Protein AF-A0A843UIE4-F1 (afdb_monomer_lite)

Radius of gyration: 28.61 Å; chains: 1; bounding box: 74×49×82 Å

Sequence (364 aa):
MCILIFNKLNAFTLCKMVIMNLRKMEILNLYSSLTLSLLFNYLDRLYERGLASVGKDYNCNILWDKCIAFEHSHKQLHHLVYIYIRSLRFPSKKLHSYYQSFRELVAIWQEEMKCQNIAMEPLEAAVTCELVEMSMGNDFEFRNLICDLLDQAVGLLRPETFMKILTIGEYFYQKSTNIDDKIHYFEAQIWRPYFHMKPLDEYQLQIWHQYLDFVDMQGDLDWTVKLYERCLIPCASYPEFWVRYIETMETRGGREIANLALARASKTFLKRIPLFHLYCSKVKEQVGDVHGARASLLECDIHLSSNLINHVNQQANMEKRLGNIGAAYLIYEKATEMVKEQDIQAFSVLYKHFARFTYVVEYY

Foldseek 3Di:
DPPPVPPLVCLVVLVVVLVVVVVVCVVVPDDDPVVVVVVVVVNVVSLVVNCLQCVQPQACVVSLVVVLVVCVVVPPLLVNLLSLLSSLQAHHPCNVVSLVVSVVSLVVVLVVLVVVDDDDDDDDDDPDCVVVVVQVPDSVSSSVVSVVLVCCCVVVVDVVSSVVSNVSSVVSNVVNVVCRVVVVVLVVQQPDQAADPDADDPSNVVSLVVVLVVCLPPNDPSSNLSSLSSSCRHCVQPLVSLVVSLVSCVVNVNNVSSVSSLCCSCVPRCLAPLVSLLVQLVVCVVVVNNVRSVVSLVSYDCPDLVSVLSSLLSVLVSCVVVVNNVVSLVSLVVSLVVPVPPPPVSNVSSVVSNVVSVVVVVPD

InterPro domains:
  IPR003107 HAT (Half-A-TPR) repeat [SM00386] (38-73)
  IPR003107 HAT (Half-A-TPR) repeat [SM00386] (219-251)
  IPR003107 HAT (Half-A-TPR) repeat [SM00386] (323-360)
  IPR011990 Tetratricopeptide-like helical domain superfamily [G3DSA:1.25.40.10] (7-118)
  IPR011990 Tetratricopeptide-like helical domain superfamily [G3DSA:1.25.40.10] (198-362)
  IPR011990 Tetratricopeptide-like helical domain superfamily [SSF48452] (173-342)
  IPR059164 PRP39, C-terminal HAT repeat [PF23241] (182-321)

Structure (mmCIF, N/CA/C/O backbone):
data_AF-A0A843UIE4-F1
#
_entry.id   AF-A0A843UIE4-F1
#
loop_
_atom_site.group_PDB
_atom_site.id
_atom_site.type_symbol
_atom_site.label_atom_id
_atom_site.label_alt_id
_atom_site.label_comp_id
_atom_site.label_asym_id
_atom_site.label_entity_id
_atom_site.label_seq_id
_atom_site.pdbx_PDB_ins_code
_atom_site.Cartn_x
_atom_site.Cartn_y
_atom_site.Cartn_z
_atom_site.occupancy
_atom_site.B_iso_or_equiv
_atom_site.auth_seq_id
_atom_site.auth_comp_id
_atom_site.auth_asym_id
_atom_site.auth_atom_id
_atom_site.pdbx_PDB_model_num
ATOM 1 N N . MET A 1 1 ? 5.340 25.495 -8.565 1.00 27.02 1 MET A N 1
ATOM 2 C CA . MET A 1 1 ? 4.844 24.178 -9.032 1.00 27.02 1 MET A CA 1
ATOM 3 C C . MET A 1 1 ? 5.262 23.073 -8.046 1.00 27.02 1 MET A C 1
ATOM 5 O O . MET A 1 1 ? 5.862 22.083 -8.432 1.00 27.02 1 MET A O 1
ATOM 9 N N . CYS A 1 2 ? 4.940 23.256 -6.755 1.00 25.58 2 CYS A N 1
ATOM 10 C CA . CYS A 1 2 ? 5.290 22.357 -5.636 1.00 25.58 2 CYS A CA 1
ATOM 11 C C . CYS A 1 2 ? 4.038 21.727 -4.989 1.00 25.58 2 CYS A C 1
ATOM 13 O O . CYS A 1 2 ? 4.043 21.386 -3.813 1.00 25.58 2 CYS A O 1
ATOM 15 N N . ILE A 1 3 ? 2.943 21.605 -5.749 1.00 26.45 3 ILE A N 1
ATOM 16 C CA . ILE A 1 3 ? 1.610 21.254 -5.225 1.00 26.45 3 ILE A CA 1
ATOM 17 C C . ILE A 1 3 ? 1.348 19.733 -5.193 1.00 26.45 3 ILE A C 1
ATOM 19 O O . ILE A 1 3 ? 0.414 19.286 -4.543 1.00 26.45 3 ILE A O 1
ATOM 23 N N . LEU A 1 4 ? 2.202 18.893 -5.786 1.00 29.45 4 LEU A N 1
ATOM 24 C CA . LEU A 1 4 ? 1.937 17.443 -5.870 1.00 29.45 4 LEU A CA 1
ATOM 25 C C . LEU A 1 4 ? 2.732 16.569 -4.886 1.00 29.45 4 LEU A C 1
ATOM 27 O O . LEU A 1 4 ? 2.459 15.378 -4.782 1.00 29.45 4 LEU A O 1
ATOM 31 N N . ILE A 1 5 ? 3.634 17.157 -4.092 1.00 32.88 5 ILE A N 1
ATOM 32 C CA . ILE A 1 5 ? 4.311 16.454 -2.982 1.00 32.88 5 ILE A CA 1
ATOM 33 C C . ILE A 1 5 ? 3.407 16.379 -1.733 1.00 32.88 5 ILE A C 1
ATOM 35 O O . ILE A 1 5 ? 3.624 15.557 -0.849 1.00 32.88 5 ILE A O 1
ATOM 39 N N . PHE A 1 6 ? 2.325 17.160 -1.670 1.00 31.56 6 PHE A N 1
ATOM 40 C CA . PHE A 1 6 ? 1.571 17.348 -0.428 1.00 31.56 6 PHE A CA 1
ATOM 41 C C . PHE A 1 6 ? 0.296 16.510 -0.258 1.00 31.56 6 PHE A C 1
ATOM 43 O O . PHE A 1 6 ? -0.224 16.451 0.850 1.00 31.56 6 PHE A O 1
ATOM 50 N N . ASN A 1 7 ? -0.196 15.796 -1.278 1.00 34.09 7 ASN A N 1
ATOM 51 C CA . ASN A 1 7 ? -1.498 15.116 -1.157 1.00 34.09 7 ASN A CA 1
ATOM 52 C C . ASN A 1 7 ? -1.476 13.726 -0.488 1.00 34.09 7 ASN A C 1
ATOM 54 O O . ASN A 1 7 ? -2.542 13.234 -0.131 1.00 34.09 7 ASN A O 1
ATOM 58 N N . LYS A 1 8 ? -0.305 13.120 -0.226 1.00 37.00 8 LYS A N 1
ATOM 59 C CA . LYS A 1 8 ? -0.193 11.849 0.538 1.00 37.00 8 LYS A CA 1
ATOM 60 C C . LYS A 1 8 ? 0.864 11.822 1.655 1.00 37.00 8 LYS A C 1
ATOM 62 O O . LYS A 1 8 ? 0.791 10.961 2.521 1.00 37.00 8 LYS A O 1
ATOM 67 N N . LEU A 1 9 ? 1.697 12.864 1.791 1.00 34.44 9 LEU A N 1
ATOM 68 C CA . LEU A 1 9 ? 2.306 13.231 3.091 1.00 34.44 9 LEU A CA 1
ATOM 69 C C . LEU A 1 9 ? 1.242 13.638 4.139 1.00 34.44 9 LEU A C 1
ATOM 71 O O . LEU A 1 9 ? 1.539 13.865 5.311 1.00 34.44 9 LEU A O 1
ATOM 75 N N . ASN A 1 10 ? -0.017 13.692 3.715 1.00 40.59 10 ASN A N 1
ATOM 76 C CA . ASN A 1 10 ? -1.194 14.065 4.465 1.00 40.59 10 ASN A CA 1
ATOM 77 C C . ASN A 1 10 ? -1.599 13.126 5.605 1.00 40.59 10 ASN A C 1
ATOM 79 O O . ASN A 1 10 ? -2.381 13.577 6.407 1.00 40.59 10 ASN A O 1
ATOM 83 N N . ALA A 1 11 ? -1.091 11.910 5.801 1.00 42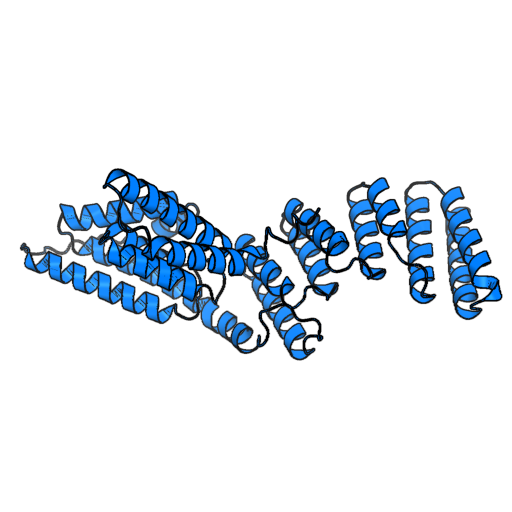.62 11 ALA A N 1
ATOM 84 C CA . ALA A 1 11 ? -1.427 11.183 7.040 1.00 42.62 11 ALA A CA 1
ATOM 85 C C . ALA A 1 11 ? -0.763 11.842 8.265 1.00 42.62 11 ALA A C 1
ATOM 87 O O . ALA A 1 11 ? -1.421 12.270 9.210 1.00 42.62 11 ALA A O 1
ATOM 88 N N . PHE A 1 12 ? 0.557 12.030 8.198 1.00 39.72 12 PHE A N 1
ATOM 89 C CA . PHE A 1 12 ? 1.333 12.684 9.254 1.00 39.72 12 PHE A CA 1
ATOM 90 C C . PHE A 1 12 ? 1.142 14.207 9.255 1.00 39.72 12 PHE A C 1
ATOM 92 O O . PHE A 1 12 ? 1.230 14.840 10.306 1.00 39.72 12 PHE A O 1
ATOM 99 N N . THR A 1 13 ? 0.850 14.797 8.088 1.00 40.50 13 THR A N 1
ATOM 100 C CA . THR A 1 13 ? 0.596 16.237 7.930 1.00 40.50 13 THR A CA 1
ATOM 101 C C . THR A 1 13 ? -0.868 16.615 8.175 1.00 40.50 13 THR A C 1
ATOM 103 O O . THR A 1 13 ? -1.067 17.681 8.738 1.00 40.50 13 THR A O 1
ATOM 106 N N . LEU A 1 14 ? -1.881 15.767 7.901 1.00 43.66 14 LEU A N 1
ATOM 107 C CA . LEU A 1 14 ? -3.220 15.926 8.505 1.00 43.66 14 LEU A CA 1
ATOM 108 C C . LEU A 1 14 ? -3.092 15.715 9.994 1.00 43.66 14 LEU A C 1
ATOM 110 O O . LEU A 1 14 ? -3.584 16.560 10.707 1.00 43.66 14 LEU A O 1
ATOM 114 N N . CYS A 1 15 ? -2.433 14.665 10.495 1.00 43.00 15 CYS A N 1
ATOM 115 C CA . CYS A 1 15 ? -2.286 14.521 11.943 1.00 43.00 15 CYS A CA 1
ATOM 116 C C . CYS A 1 15 ? -1.609 15.760 12.543 1.00 43.00 15 CYS A C 1
ATOM 118 O O . CYS A 1 15 ? -2.132 16.316 13.497 1.00 43.00 15 CYS A O 1
ATOM 120 N N . LYS A 1 16 ? -0.531 16.297 11.955 1.00 41.75 16 LYS A N 1
ATOM 121 C CA . LYS A 1 16 ? 0.069 17.565 12.406 1.00 41.75 16 LYS A CA 1
ATOM 122 C C . LYS A 1 16 ? -0.822 18.791 12.184 1.00 41.75 16 LYS A C 1
ATOM 124 O O . LYS A 1 16 ? -0.830 19.635 13.064 1.00 41.75 16 LYS A O 1
ATOM 129 N N . MET A 1 17 ? -1.574 18.916 11.089 1.00 42.91 17 MET A N 1
ATOM 130 C CA . MET A 1 17 ? -2.499 20.036 10.841 1.00 42.91 17 MET A CA 1
ATOM 131 C C . MET A 1 17 ? -3.716 19.978 11.756 1.00 42.91 17 MET A C 1
ATOM 133 O O . MET A 1 17 ? -4.098 21.001 12.296 1.00 42.91 17 MET A O 1
ATOM 137 N N . VAL A 1 18 ? -4.299 18.802 11.964 1.00 49.84 18 VAL A N 1
ATOM 138 C CA . VAL A 1 18 ? -5.360 18.521 12.933 1.00 49.84 18 VAL A CA 1
ATOM 139 C C . VAL A 1 18 ? -4.834 18.863 14.322 1.00 49.84 18 VAL A C 1
ATOM 141 O O . VAL A 1 18 ? -5.440 19.669 15.006 1.00 49.84 18 VAL A O 1
ATOM 144 N N . ILE A 1 19 ? -3.642 18.400 14.705 1.00 51.78 19 ILE A N 1
ATOM 145 C CA . ILE A 1 19 ? -3.023 18.716 16.005 1.00 51.78 19 ILE A CA 1
ATOM 146 C C . ILE A 1 19 ? -2.672 20.205 16.156 1.00 51.78 19 ILE A C 1
ATOM 148 O O . ILE A 1 19 ? -2.870 20.774 17.227 1.00 51.78 19 ILE A O 1
ATOM 152 N N . MET A 1 20 ? -2.162 20.857 15.111 1.00 46.25 20 MET A N 1
ATOM 153 C CA . MET A 1 20 ? -1.835 22.287 15.120 1.00 46.25 20 MET A CA 1
ATOM 154 C C . MET A 1 20 ? -3.086 23.168 15.109 1.00 46.25 20 MET A C 1
ATOM 156 O O . MET A 1 20 ? -3.085 24.212 15.755 1.00 46.25 20 MET A O 1
ATOM 160 N N . ASN A 1 21 ? -4.147 22.759 14.411 1.00 47.31 21 ASN A N 1
ATOM 161 C CA . ASN A 1 21 ? -5.435 23.448 14.417 1.00 47.31 21 ASN A CA 1
ATOM 162 C C . ASN A 1 21 ? -6.154 23.250 15.757 1.00 47.31 21 ASN A C 1
ATOM 164 O O . ASN A 1 21 ? -6.691 24.220 16.275 1.00 47.31 21 ASN A O 1
ATOM 168 N N . LEU A 1 22 ? -6.062 22.063 16.370 1.00 49.97 22 LEU A N 1
ATOM 169 C CA . LEU A 1 22 ? -6.535 21.809 17.737 1.00 49.97 22 LEU A CA 1
ATOM 170 C C . LEU A 1 22 ? -5.825 22.728 18.752 1.00 49.97 22 LEU A C 1
ATOM 172 O O . LEU A 1 22 ? -6.493 23.394 19.536 1.00 49.97 22 LEU A O 1
ATOM 176 N N . ARG A 1 23 ? -4.491 22.878 18.669 1.00 46.91 23 ARG A N 1
ATOM 177 C CA . ARG A 1 23 ? -3.727 23.825 19.515 1.00 46.91 23 ARG A CA 1
ATOM 178 C C . ARG A 1 23 ? -4.066 25.299 19.268 1.00 46.91 23 ARG A C 1
ATOM 180 O O . ARG A 1 23 ? -4.017 26.100 20.191 1.00 46.91 23 ARG A O 1
ATOM 187 N N . LYS A 1 24 ? -4.391 25.685 18.029 1.00 43.34 24 LYS A N 1
ATOM 188 C CA . LYS A 1 24 ? -4.849 27.052 17.715 1.00 43.34 24 LYS A CA 1
ATOM 189 C C . LYS A 1 24 ? -6.266 27.337 18.226 1.00 43.34 24 LYS A C 1
ATOM 191 O O . LYS A 1 24 ? -6.606 28.503 18.390 1.00 43.34 24 LYS A O 1
ATOM 196 N N . MET A 1 25 ? -7.080 26.308 18.462 1.00 47.00 25 MET A N 1
ATOM 197 C CA . MET A 1 25 ? -8.488 26.444 18.849 1.00 47.00 25 MET A CA 1
ATOM 198 C C . MET A 1 25 ? -8.740 26.421 20.358 1.00 47.00 25 MET A C 1
ATOM 200 O O . MET A 1 25 ? -9.734 27.004 20.777 1.00 47.00 25 MET A O 1
ATOM 204 N N . GLU A 1 26 ? -7.821 25.897 21.180 1.00 47.47 26 GLU A N 1
ATOM 205 C CA . GLU A 1 26 ? -7.833 26.127 22.643 1.00 47.47 26 GLU A CA 1
ATOM 206 C C . GLU A 1 26 ? -7.853 27.633 22.996 1.00 47.47 26 GLU A C 1
ATOM 208 O O . GLU A 1 26 ? -8.315 28.025 24.063 1.00 47.47 26 GLU A O 1
ATOM 213 N N . ILE A 1 27 ? -7.413 28.490 22.066 1.00 46.94 27 ILE A N 1
ATOM 214 C CA . ILE A 1 27 ? -7.346 29.953 22.202 1.00 46.94 27 ILE A CA 1
ATOM 215 C C . ILE A 1 27 ? -8.679 30.644 21.820 1.00 46.94 27 ILE A C 1
ATOM 217 O O . ILE A 1 27 ? -8.901 31.795 22.184 1.00 46.94 27 ILE A O 1
ATOM 221 N N . LEU A 1 28 ? -9.599 29.968 21.119 1.00 44.62 28 LEU A N 1
ATOM 222 C CA . LEU A 1 28 ? -10.812 30.569 20.528 1.00 44.62 28 LEU A CA 1
ATOM 223 C C . LEU A 1 28 ? -12.108 30.305 21.318 1.00 44.62 28 LEU A C 1
ATOM 225 O O . LEU A 1 28 ? -13.197 30.467 20.770 1.00 44.62 28 LEU A O 1
ATOM 229 N N . ASN A 1 29 ? -12.003 29.962 22.606 1.00 41.91 29 ASN A N 1
ATOM 230 C CA . ASN A 1 29 ? -13.107 29.625 23.527 1.00 41.91 29 ASN A CA 1
ATOM 231 C C . ASN A 1 29 ? -14.082 30.787 23.869 1.00 41.91 29 ASN A C 1
ATOM 233 O O . ASN A 1 29 ? -14.622 30.867 24.968 1.00 41.91 29 ASN A O 1
ATOM 237 N N . LEU A 1 30 ? -14.326 31.703 22.932 1.00 45.56 30 LEU A N 1
ATOM 238 C CA . LEU A 1 30 ? -15.124 32.916 23.108 1.00 45.56 30 LEU A CA 1
ATOM 239 C C . LEU A 1 30 ? -16.155 33.113 21.982 1.00 45.56 30 LEU A C 1
ATOM 241 O O . LEU A 1 30 ? -16.273 34.223 21.482 1.00 45.56 30 LEU A O 1
ATOM 245 N N . TYR A 1 31 ? -16.914 32.095 21.554 1.00 46.62 31 TYR A N 1
ATOM 246 C CA . TYR A 1 31 ? -18.007 32.328 20.591 1.00 46.62 31 TYR A CA 1
ATOM 247 C C . TYR A 1 31 ? -19.265 31.467 20.825 1.00 46.62 31 TYR A C 1
ATOM 249 O O . TYR A 1 31 ? -19.227 30.394 21.420 1.00 46.62 31 TYR A O 1
ATOM 257 N N . SER A 1 32 ? -20.405 32.020 20.392 1.00 57.91 32 SER A N 1
ATOM 258 C CA . SER A 1 32 ? -21.802 31.607 20.622 1.00 57.91 32 SER A CA 1
ATOM 259 C C . SER A 1 32 ? -22.147 30.158 20.223 1.00 57.91 32 SER A C 1
ATOM 261 O O . SER A 1 32 ? -21.445 29.541 19.424 1.00 57.91 32 SER A O 1
ATOM 263 N N . SER A 1 33 ? -23.273 29.609 20.714 1.00 56.75 33 SER A N 1
ATOM 264 C CA . SER A 1 33 ? -23.656 28.190 20.509 1.00 56.75 33 SER A CA 1
ATOM 265 C C . SER A 1 33 ? -23.719 27.742 19.038 1.00 56.75 33 SER A C 1
ATOM 267 O O . SER A 1 33 ? -23.424 26.587 18.731 1.00 56.75 33 SER A O 1
ATOM 269 N N . LEU A 1 34 ? -24.017 28.657 18.108 1.00 54.66 34 LEU A N 1
ATOM 270 C CA . LEU A 1 34 ? -24.026 28.385 16.667 1.00 54.66 34 LEU A CA 1
ATOM 271 C C . LEU A 1 34 ? -22.610 28.151 16.105 1.00 54.66 34 LEU A C 1
ATOM 273 O O . LEU A 1 34 ? -22.414 27.310 15.229 1.00 54.66 34 LEU A O 1
ATOM 277 N N . THR A 1 35 ? -21.606 28.856 16.633 1.00 62.69 35 THR A N 1
ATOM 278 C CA . THR A 1 35 ? -20.198 28.676 16.234 1.00 62.69 35 THR A CA 1
ATOM 279 C C . THR A 1 35 ? -19.607 27.376 16.776 1.00 62.69 35 THR A C 1
ATOM 281 O O . THR A 1 35 ? -18.851 26.718 16.066 1.00 62.69 35 THR A O 1
ATOM 284 N N . LEU A 1 36 ? -20.031 26.948 17.970 1.00 65.19 36 LEU A N 1
ATOM 285 C CA . LEU A 1 36 ? -19.687 25.645 18.550 1.00 65.19 36 LEU A CA 1
ATOM 286 C C . LEU A 1 36 ? -20.240 24.481 17.712 1.00 65.19 36 LEU A C 1
ATOM 288 O O . LEU A 1 36 ? -19.507 23.539 17.423 1.00 65.19 36 LEU A O 1
ATOM 292 N N . SER A 1 37 ? -21.492 24.565 17.248 1.00 68.50 37 SER A N 1
ATOM 293 C CA . SER A 1 37 ? -22.096 23.530 16.389 1.00 68.50 37 SER A CA 1
ATOM 294 C C . SER A 1 37 ? -21.429 23.428 15.008 1.00 68.50 37 SER A C 1
ATOM 296 O O . SER A 1 37 ? -21.200 22.330 14.494 1.00 68.50 37 SER A O 1
ATOM 298 N N . LEU A 1 38 ? -21.070 24.560 14.396 1.00 73.56 38 LEU A N 1
ATOM 299 C CA . LEU A 1 38 ? -20.329 24.569 13.129 1.00 73.56 38 LEU A CA 1
ATOM 300 C C . LEU A 1 38 ? -18.914 24.004 13.292 1.00 73.56 38 LEU A C 1
ATOM 302 O O . LEU A 1 38 ? -18.442 23.261 12.430 1.00 73.56 38 LEU A O 1
ATOM 306 N N . LEU A 1 39 ? -18.253 24.332 14.404 1.00 74.44 39 LEU A N 1
ATOM 307 C CA . LEU A 1 39 ? -16.927 23.824 14.724 1.00 74.44 39 LEU A CA 1
ATOM 308 C C . LEU A 1 39 ? -16.936 22.307 14.955 1.00 74.44 39 LEU A C 1
ATOM 310 O O . LEU A 1 39 ? -16.059 21.608 14.449 1.00 74.44 39 LEU A O 1
ATOM 314 N N . PHE A 1 40 ? -17.950 21.805 15.655 1.00 75.19 40 PHE A N 1
ATOM 315 C CA . PHE A 1 40 ? -18.171 20.380 15.884 1.00 75.19 40 PHE A CA 1
ATOM 316 C C . PHE A 1 40 ? -18.293 19.607 14.565 1.00 75.19 40 PHE A C 1
ATOM 318 O O . PHE A 1 40 ? -17.470 18.746 14.270 1.00 75.19 40 PHE A O 1
ATOM 325 N N . ASN A 1 41 ? -19.220 20.019 13.694 1.00 78.62 41 ASN A N 1
ATOM 326 C CA . ASN A 1 41 ? -19.410 19.392 12.381 1.00 78.62 41 ASN A CA 1
ATOM 327 C C . ASN A 1 41 ? -18.133 19.397 11.526 1.00 78.62 41 ASN A C 1
ATOM 329 O O . ASN A 1 41 ? -17.914 18.510 10.699 1.00 78.62 41 ASN A O 1
ATOM 333 N N . TYR A 1 42 ? -17.296 20.423 11.679 1.00 82.44 42 TYR A N 1
ATOM 334 C CA . TYR A 1 42 ? -16.012 20.490 10.997 1.00 82.44 42 TYR A CA 1
ATOM 335 C C . TYR A 1 42 ? -15.006 19.474 11.558 1.00 82.44 42 TYR A C 1
ATOM 337 O O . TYR A 1 42 ? -14.323 18.814 10.772 1.00 82.44 42 TYR A O 1
ATOM 345 N N . LEU A 1 43 ? -14.921 19.324 12.883 1.00 82.19 43 LEU A N 1
ATOM 346 C CA . LEU A 1 43 ? -14.035 18.359 13.536 1.00 82.19 43 LEU A CA 1
ATOM 347 C C . LEU A 1 43 ? -14.437 16.912 13.232 1.00 82.19 43 LEU A C 1
ATOM 349 O O . LEU A 1 43 ? -13.566 16.134 12.846 1.00 82.19 43 LEU A O 1
ATOM 353 N N . ASP A 1 44 ? -15.726 16.581 13.267 1.00 81.75 44 ASP A N 1
ATOM 354 C CA . ASP A 1 44 ? -16.230 15.254 12.883 1.00 81.75 44 ASP A CA 1
ATOM 355 C C . ASP A 1 44 ? -15.820 14.904 11.454 1.00 81.75 44 ASP A C 1
ATOM 357 O O . ASP A 1 44 ? -15.235 13.856 11.182 1.00 81.75 44 ASP A O 1
ATOM 361 N N . ARG A 1 45 ? -16.034 15.838 10.518 1.00 85.75 45 ARG A N 1
ATOM 362 C CA . ARG A 1 45 ? -15.624 15.662 9.118 1.00 85.75 45 ARG A CA 1
ATOM 363 C C . ARG A 1 45 ? -14.115 15.489 8.974 1.00 85.75 45 ARG A C 1
ATOM 365 O O . ARG A 1 45 ? -13.670 14.787 8.065 1.00 85.75 45 ARG A O 1
ATOM 372 N N . LEU A 1 46 ? -13.313 16.144 9.812 1.00 87.50 46 LEU A N 1
ATOM 373 C CA . LEU A 1 46 ? -11.862 15.964 9.810 1.00 87.50 46 LEU A CA 1
ATOM 374 C C . LEU A 1 46 ? -11.459 14.583 10.332 1.00 87.50 46 LEU A C 1
ATOM 376 O O . LEU A 1 46 ? -10.601 13.953 9.710 1.00 87.50 46 LEU A O 1
ATOM 380 N N . TYR A 1 47 ? -12.070 14.109 11.420 1.00 87.75 47 TYR A N 1
ATOM 381 C CA . TYR A 1 47 ? -11.830 12.764 11.941 1.00 87.75 47 TYR A CA 1
ATOM 382 C C . TYR A 1 47 ? -12.247 11.699 10.934 1.00 87.75 47 TYR A C 1
ATOM 384 O O . TYR A 1 47 ? -11.435 10.836 10.619 1.00 87.75 47 TYR A O 1
ATOM 392 N N . GLU A 1 48 ? -13.432 11.818 10.335 1.00 87.31 48 GLU A N 1
ATOM 393 C CA . GLU A 1 48 ? -13.909 10.886 9.310 1.00 87.31 48 GLU A CA 1
ATOM 394 C C . GLU A 1 48 ? -12.966 10.813 8.108 1.00 87.31 48 GLU A C 1
ATOM 396 O O . GLU A 1 48 ? -12.577 9.731 7.671 1.00 87.31 48 GLU A O 1
ATOM 401 N N . ARG A 1 49 ? -12.499 11.962 7.606 1.00 88.50 49 ARG A N 1
ATOM 402 C CA . ARG A 1 49 ? -11.508 11.991 6.517 1.00 88.50 49 ARG A CA 1
ATOM 403 C C . ARG A 1 49 ? -10.171 11.382 6.931 1.00 88.50 49 ARG A C 1
ATOM 405 O O . ARG A 1 49 ? -9.528 10.709 6.121 1.00 88.50 49 ARG A O 1
ATOM 412 N N . GLY A 1 50 ? -9.741 11.636 8.165 1.00 87.75 50 GLY A N 1
ATOM 413 C CA . GLY A 1 50 ? -8.539 11.044 8.738 1.00 87.75 50 GLY A CA 1
ATOM 414 C C . GLY A 1 50 ? -8.649 9.522 8.785 1.00 87.75 50 GLY A C 1
ATOM 415 O O . GLY A 1 50 ? -7.822 8.835 8.192 1.00 87.75 50 GLY A O 1
ATOM 416 N N . L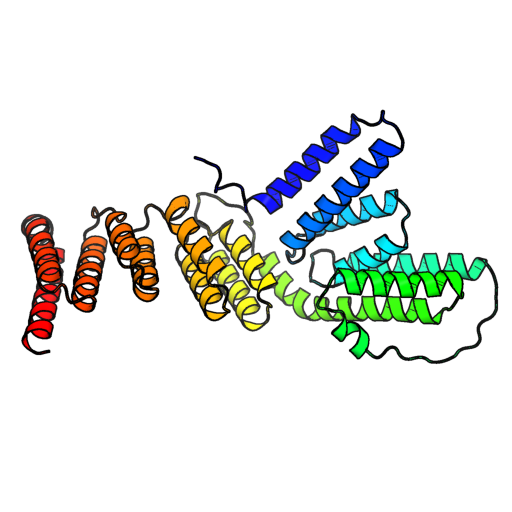EU A 1 51 ? -9.704 9.004 9.411 1.00 88.38 51 LEU A N 1
ATOM 417 C CA . LEU A 1 51 ? -9.971 7.577 9.583 1.00 88.38 51 LEU A CA 1
ATOM 418 C C . LEU A 1 51 ? -10.183 6.862 8.244 1.00 88.38 51 LEU A C 1
ATOM 420 O O . LEU A 1 51 ? -9.625 5.789 8.040 1.00 88.38 51 LEU A O 1
ATOM 424 N N . ALA A 1 52 ? -10.863 7.480 7.278 1.00 88.06 52 ALA A N 1
ATOM 425 C CA . ALA A 1 52 ? -10.970 6.931 5.926 1.00 88.06 52 ALA A CA 1
ATOM 426 C C . ALA A 1 52 ? -9.592 6.761 5.255 1.00 88.06 52 ALA A C 1
ATOM 428 O O . ALA A 1 52 ? -9.372 5.810 4.502 1.00 88.06 52 ALA A O 1
ATOM 429 N N . SER A 1 53 ? -8.644 7.655 5.559 1.00 84.31 53 SER A N 1
ATOM 430 C CA . SER A 1 53 ? -7.300 7.649 4.973 1.00 84.31 53 SER A CA 1
ATOM 431 C C . SER A 1 53 ? -6.333 6.700 5.688 1.00 84.31 53 SER A C 1
ATOM 433 O O . SER A 1 53 ? -5.570 6.006 5.020 1.00 84.31 53 SER A O 1
ATOM 435 N N . VAL A 1 54 ? -6.341 6.665 7.026 1.00 86.38 54 VAL A N 1
ATOM 436 C CA . VAL A 1 54 ? -5.333 5.947 7.839 1.00 86.38 54 VAL A CA 1
ATOM 437 C C . VAL A 1 54 ? -5.910 4.855 8.735 1.00 86.38 54 VAL A C 1
ATOM 439 O O . VAL A 1 54 ? -5.157 4.213 9.453 1.00 86.38 54 VAL A O 1
ATOM 442 N N . GLY A 1 55 ? -7.220 4.617 8.719 1.00 85.00 55 GLY A N 1
ATOM 443 C CA . GLY A 1 55 ? -7.890 3.708 9.657 1.00 85.00 55 GLY A CA 1
ATOM 444 C C . GLY A 1 55 ? -7.463 2.242 9.557 1.00 85.00 55 GLY A C 1
ATOM 445 O O . GLY A 1 55 ? -7.690 1.494 10.498 1.00 85.00 55 GLY A O 1
ATOM 446 N N . LYS A 1 56 ? -6.806 1.845 8.457 1.00 90.25 56 LYS A N 1
ATOM 447 C CA . LYS A 1 56 ? -6.178 0.521 8.294 1.00 90.25 56 LYS A CA 1
ATOM 448 C C . LYS A 1 56 ? -4.655 0.523 8.504 1.00 90.25 56 LYS A C 1
ATOM 450 O O . LYS A 1 56 ? -3.963 -0.398 8.084 1.00 90.25 56 LYS A O 1
ATOM 455 N N . ASP A 1 57 ? -4.104 1.582 9.089 1.00 91.31 57 ASP A N 1
ATOM 456 C CA . ASP A 1 57 ? -2.708 1.613 9.522 1.00 91.31 57 ASP A CA 1
ATOM 457 C C . ASP A 1 57 ? -2.586 1.044 10.939 1.00 91.31 57 ASP A C 1
ATOM 459 O O . ASP A 1 57 ? -3.315 1.457 11.834 1.00 91.31 57 ASP A O 1
ATOM 463 N N . TYR A 1 58 ? -1.631 0.151 11.188 1.00 92.56 58 TYR A N 1
ATOM 464 C CA . TYR A 1 58 ? -1.466 -0.461 12.513 1.00 92.56 58 TYR A CA 1
ATOM 465 C C . TYR A 1 58 ? -1.168 0.553 13.641 1.00 92.56 58 TYR A C 1
ATOM 467 O O . TYR A 1 58 ? -1.537 0.353 14.800 1.00 92.56 58 TYR A O 1
ATOM 475 N N . ASN A 1 59 ? -0.531 1.678 13.301 1.00 90.12 59 ASN A N 1
ATOM 476 C CA . ASN A 1 59 ? -0.187 2.783 14.196 1.00 90.12 59 ASN A CA 1
ATOM 477 C C . ASN A 1 59 ? -1.253 3.900 14.201 1.00 90.12 59 ASN A C 1
ATOM 479 O O . ASN A 1 59 ? -0.994 5.008 14.683 1.00 90.12 59 ASN A O 1
ATOM 483 N N . CYS A 1 60 ? -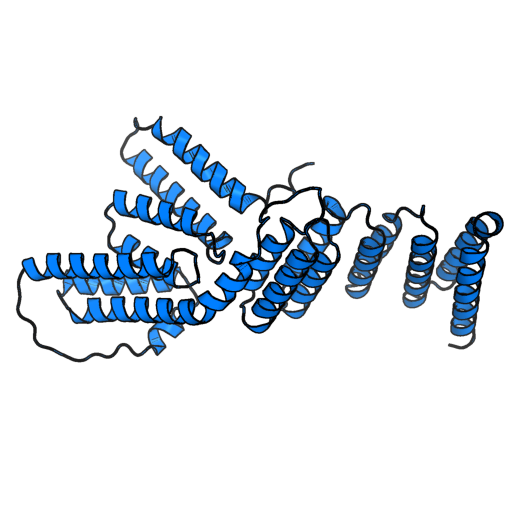2.465 3.640 13.693 1.00 90.94 60 CYS A N 1
ATOM 484 C CA . CYS A 1 60 ? -3.570 4.605 13.706 1.00 90.94 60 CYS A CA 1
ATOM 485 C C . CYS A 1 60 ? -4.134 4.888 15.111 1.00 90.94 60 CYS A C 1
ATOM 487 O O . CYS A 1 60 ? -4.980 5.770 15.265 1.00 90.94 60 CYS A O 1
ATOM 489 N N . ASN A 1 61 ? -3.639 4.202 16.146 1.00 90.19 61 ASN A N 1
ATOM 490 C CA . ASN A 1 61 ? -4.095 4.326 17.530 1.00 90.19 61 ASN A CA 1
ATOM 491 C C . ASN A 1 61 ? -4.058 5.775 18.051 1.00 90.19 61 ASN A C 1
ATOM 493 O O . ASN A 1 61 ? -4.932 6.184 18.802 1.00 90.19 61 ASN A O 1
ATOM 497 N N . ILE A 1 62 ? -3.105 6.601 17.605 1.00 90.56 62 ILE A N 1
ATOM 498 C CA . ILE A 1 62 ? -3.051 8.019 18.008 1.00 90.56 62 ILE A CA 1
ATOM 499 C C . ILE A 1 62 ? -4.284 8.794 17.515 1.00 90.56 62 ILE A C 1
ATOM 501 O O . ILE A 1 62 ? -4.757 9.701 18.201 1.00 90.56 62 ILE A O 1
ATOM 505 N N . LEU A 1 63 ? -4.782 8.478 16.316 1.00 89.50 63 LEU A N 1
ATOM 506 C CA . LEU A 1 63 ? -5.966 9.130 15.761 1.00 89.50 63 LEU A CA 1
ATOM 507 C C . LEU A 1 63 ? -7.234 8.630 16.458 1.00 89.50 63 LEU A C 1
ATOM 509 O O . LEU A 1 63 ? -8.071 9.452 16.825 1.00 89.50 63 LEU A O 1
ATOM 513 N N . TRP A 1 64 ? -7.333 7.319 16.699 1.00 92.62 64 TRP A N 1
ATOM 514 C CA . TRP A 1 64 ? -8.435 6.730 17.461 1.00 92.62 64 TRP A CA 1
ATOM 515 C C . TRP A 1 64 ? -8.516 7.282 18.880 1.00 92.62 64 TRP A C 1
ATOM 517 O O . TRP A 1 64 ? -9.585 7.728 19.275 1.00 92.62 64 TRP A O 1
ATOM 527 N N . ASP A 1 65 ? -7.397 7.365 19.607 1.00 92.12 65 ASP A N 1
ATOM 528 C CA . ASP A 1 65 ? -7.356 7.923 20.965 1.00 92.12 65 ASP A CA 1
ATOM 529 C C . ASP A 1 65 ? -7.923 9.355 21.006 1.00 92.12 65 ASP A C 1
ATOM 531 O O . ASP A 1 65 ? -8.652 9.720 21.926 1.00 92.12 65 ASP A O 1
ATOM 535 N N . LYS A 1 66 ? -7.618 10.174 19.989 1.00 90.38 66 LYS A N 1
ATOM 536 C CA . LYS A 1 66 ? -8.116 11.556 19.890 1.00 90.38 66 LYS A CA 1
ATOM 537 C C . LYS A 1 66 ? -9.582 11.635 19.510 1.00 90.38 66 LYS A C 1
ATOM 539 O O . LYS A 1 66 ? -10.289 12.463 20.072 1.00 90.38 66 LYS A O 1
ATOM 544 N N . CYS A 1 67 ? -10.017 10.790 18.580 1.00 89.50 67 CYS A N 1
ATOM 545 C CA . CYS A 1 67 ? -11.418 10.682 18.198 1.00 89.50 67 CYS A CA 1
ATOM 546 C C . CYS A 1 67 ? -12.258 10.232 19.403 1.00 89.50 67 CYS A C 1
ATOM 548 O O . CYS A 1 67 ? -13.187 10.927 19.784 1.00 89.50 67 CYS A O 1
ATOM 550 N N . ILE A 1 68 ? -11.847 9.170 20.098 1.00 90.62 68 ILE A N 1
ATOM 551 C CA . ILE A 1 68 ? -12.516 8.662 21.302 1.00 90.62 68 ILE A CA 1
ATOM 552 C C . ILE A 1 68 ? -12.548 9.726 22.410 1.00 90.62 68 ILE A C 1
ATOM 554 O O . ILE A 1 68 ? -13.604 9.971 22.988 1.00 90.62 68 ILE A O 1
ATOM 558 N N . ALA A 1 69 ? -11.430 10.405 22.696 1.00 89.25 69 ALA A N 1
ATOM 559 C CA . ALA A 1 69 ? -11.395 11.470 23.704 1.00 89.25 69 ALA A CA 1
ATOM 560 C C . ALA A 1 69 ? -12.313 12.653 23.348 1.00 89.25 69 ALA A C 1
ATOM 562 O O . ALA A 1 69 ? -12.980 13.211 24.222 1.00 89.25 69 ALA A O 1
ATOM 563 N N . PHE A 1 70 ? -12.361 13.019 22.065 1.00 86.31 70 PHE A N 1
ATOM 564 C CA . PHE A 1 70 ? -13.287 14.022 21.560 1.00 86.31 70 PHE A CA 1
ATOM 565 C C . PHE A 1 70 ? -14.738 13.575 21.789 1.00 86.31 70 PHE A C 1
ATOM 567 O O . PHE A 1 70 ? -15.484 14.314 22.426 1.00 86.31 70 PHE A O 1
ATOM 574 N N . GLU A 1 71 ? -15.119 12.353 21.417 1.00 84.75 71 GLU A N 1
ATOM 575 C CA . GLU A 1 71 ? -16.486 11.847 21.623 1.00 84.75 71 GLU A CA 1
ATOM 576 C C . GLU A 1 71 ? -16.893 11.753 23.099 1.00 84.75 71 GLU A C 1
ATOM 578 O O . GLU A 1 71 ? -18.001 12.151 23.469 1.00 84.75 71 GLU A O 1
ATOM 583 N N . HIS A 1 72 ? -15.978 11.324 23.976 1.00 84.38 72 HIS A N 1
ATOM 584 C CA . HIS A 1 72 ? -16.205 11.320 25.428 1.00 84.38 72 HIS A CA 1
ATOM 585 C C . HIS A 1 72 ? -16.555 12.712 25.961 1.00 84.38 72 HIS A C 1
ATOM 587 O O . HIS A 1 72 ? -17.479 12.850 26.763 1.00 84.38 72 HIS A O 1
ATOM 593 N N . SER A 1 73 ? -15.866 13.760 25.494 1.00 82.56 73 SER A N 1
ATOM 594 C CA . SER A 1 73 ? -16.143 15.136 25.933 1.00 82.56 73 SER A CA 1
ATOM 595 C C . SER A 1 73 ? -17.538 15.641 25.536 1.00 82.56 73 SER A C 1
ATOM 597 O O . SER A 1 73 ? -18.102 16.482 26.237 1.00 82.56 73 SER A O 1
ATOM 599 N N . HIS A 1 74 ? -18.127 15.088 24.471 1.00 75.75 74 HIS A N 1
ATOM 600 C CA . HIS A 1 74 ? -19.438 15.495 23.955 1.00 75.75 74 HIS A CA 1
ATOM 601 C C . HIS A 1 74 ? -20.599 14.662 24.522 1.00 75.75 74 HIS A C 1
ATOM 603 O O . HIS A 1 74 ? -21.758 15.003 24.287 1.00 75.75 74 HIS A O 1
ATOM 609 N N . LYS A 1 75 ? -20.307 13.604 25.296 1.00 70.00 75 LYS A N 1
ATOM 610 C CA . LYS A 1 75 ? -21.289 12.725 25.965 1.00 70.00 75 LYS A CA 1
ATOM 611 C C . LYS A 1 75 ? -22.335 12.098 25.024 1.00 70.00 75 LYS A C 1
ATOM 613 O O . LYS A 1 75 ? -23.435 11.762 25.455 1.00 70.00 75 LYS A O 1
ATOM 618 N N . GLN A 1 76 ? -22.004 11.916 23.744 1.00 75.69 76 GLN A N 1
ATOM 619 C CA . GLN A 1 76 ? -22.872 11.252 22.765 1.00 75.69 76 GLN A CA 1
ATOM 620 C C . GLN A 1 76 ? -22.621 9.738 22.768 1.00 75.69 76 GLN A C 1
ATOM 622 O O . GLN A 1 76 ? -21.804 9.225 22.004 1.00 75.69 76 GLN A O 1
ATOM 627 N N . LEU A 1 77 ? -23.341 9.008 23.626 1.00 78.38 77 LEU A N 1
ATOM 628 C CA . LEU A 1 77 ? -23.165 7.557 23.813 1.00 78.38 77 LEU A CA 1
ATOM 629 C C . LEU A 1 77 ? -23.329 6.757 22.512 1.00 78.38 77 LEU A C 1
ATOM 631 O O . LEU A 1 77 ? -22.523 5.871 22.233 1.00 78.38 77 LEU A O 1
ATOM 635 N N . HIS A 1 78 ? -24.321 7.117 21.689 1.00 81.62 78 HIS A N 1
ATOM 636 C CA . HIS A 1 78 ? -24.582 6.480 20.395 1.00 81.62 78 HIS A CA 1
ATOM 637 C C . HIS A 1 78 ? -23.351 6.461 19.498 1.00 81.62 78 HIS A C 1
ATOM 639 O O . HIS A 1 78 ? -22.947 5.430 18.958 1.00 81.62 78 HIS A O 1
ATOM 645 N N . HIS A 1 79 ? -22.740 7.633 19.369 1.00 83.00 79 HIS A N 1
ATOM 646 C CA . HIS A 1 79 ? -21.586 7.809 18.515 1.00 83.00 79 HIS A CA 1
ATOM 647 C C . HIS A 1 79 ? -20.344 7.153 19.116 1.00 83.00 79 HIS A C 1
ATOM 649 O O . HIS A 1 79 ? -19.578 6.517 18.400 1.00 83.00 79 HIS A O 1
ATOM 655 N N . LEU A 1 80 ? -20.191 7.215 20.438 1.00 88.88 80 LEU A N 1
ATOM 656 C CA . LEU A 1 80 ? -19.072 6.605 21.140 1.00 88.88 80 LEU A CA 1
ATOM 657 C C . LEU A 1 80 ? -19.043 5.074 20.983 1.00 88.88 80 LEU A C 1
ATOM 659 O O . LEU A 1 80 ? -17.994 4.519 20.657 1.00 88.88 80 LEU A O 1
ATOM 663 N N . VAL A 1 81 ? -20.185 4.390 21.134 1.00 88.31 81 VAL A N 1
ATOM 664 C CA . VAL A 1 81 ? -20.300 2.937 20.889 1.00 88.31 81 VAL A CA 1
ATOM 665 C C . VAL A 1 81 ? -19.946 2.603 19.441 1.00 88.31 81 VAL A C 1
ATOM 667 O O . VAL A 1 81 ? -19.153 1.695 19.188 1.00 88.31 81 VAL A O 1
ATOM 670 N N . TYR A 1 82 ? -20.491 3.365 18.491 1.00 89.00 82 TYR A N 1
ATOM 671 C CA . TYR A 1 82 ? -20.180 3.212 17.073 1.00 89.00 82 TYR A CA 1
ATOM 672 C C . TYR A 1 82 ? -18.673 3.349 16.796 1.00 89.00 82 TYR A C 1
ATOM 674 O O . TYR A 1 82 ? -18.100 2.496 16.116 1.00 89.00 82 TYR A O 1
ATOM 682 N N . ILE A 1 83 ? -18.015 4.370 17.354 1.00 90.94 83 ILE A N 1
ATOM 683 C CA . ILE A 1 83 ? -16.575 4.606 17.188 1.00 90.94 83 ILE A CA 1
ATOM 684 C C . ILE A 1 83 ? -15.748 3.468 17.786 1.00 90.94 83 ILE A C 1
ATOM 686 O O . ILE A 1 83 ? -14.816 2.998 17.129 1.00 90.94 83 ILE A O 1
ATOM 690 N N . TYR A 1 84 ? -16.103 2.971 18.974 1.00 92.94 84 TYR A N 1
ATOM 691 C CA . TYR A 1 84 ? -15.427 1.813 19.554 1.00 92.94 84 TYR A CA 1
ATOM 692 C C . TYR A 1 84 ? -15.537 0.591 18.647 1.00 92.94 84 TYR A C 1
ATOM 694 O O . TYR A 1 84 ? -14.511 0.026 18.278 1.00 92.94 84 TYR A O 1
ATOM 702 N N . ILE A 1 85 ? -16.741 0.217 18.210 1.00 91.62 85 ILE A N 1
ATOM 703 C CA . ILE A 1 85 ? -16.915 -0.952 17.339 1.00 91.62 85 ILE A CA 1
ATOM 704 C C . ILE A 1 85 ? -16.180 -0.755 16.007 1.00 91.62 85 ILE A C 1
ATOM 706 O O . ILE A 1 85 ? -15.534 -1.678 15.512 1.00 91.62 85 ILE A O 1
ATOM 710 N N . ARG A 1 86 ? -16.202 0.458 15.444 1.00 91.56 86 ARG A N 1
ATOM 711 C CA . ARG A 1 86 ? -15.460 0.787 14.222 1.00 91.56 86 ARG A CA 1
ATOM 712 C C . ARG A 1 86 ? -13.949 0.628 14.405 1.00 91.56 86 ARG A C 1
ATOM 714 O O . ARG A 1 86 ? -13.297 0.125 13.494 1.00 91.56 86 ARG A O 1
ATOM 721 N N . SER A 1 87 ? -13.403 0.984 15.570 1.00 93.19 87 SER A N 1
ATOM 722 C CA . SER A 1 87 ? -11.978 0.796 15.885 1.00 93.19 87 SER A CA 1
ATOM 723 C C . SER A 1 87 ? -11.561 -0.681 15.960 1.00 93.19 87 SER A C 1
ATOM 725 O O . SER A 1 87 ? -10.397 -0.996 15.728 1.00 93.19 87 SER A O 1
ATOM 727 N N . LEU A 1 88 ? -12.509 -1.592 16.216 1.00 94.62 88 LEU A N 1
ATOM 728 C CA . LEU A 1 88 ? -12.277 -3.040 16.264 1.00 94.62 88 LEU A CA 1
ATOM 729 C C . LEU A 1 88 ? -12.290 -3.704 14.884 1.00 94.62 88 LEU A C 1
ATOM 731 O O . LEU A 1 88 ? -11.916 -4.868 14.772 1.00 94.62 88 LEU A O 1
ATOM 735 N N . ARG A 1 89 ? -12.719 -3.000 13.829 1.00 91.69 89 ARG A N 1
ATOM 736 C CA . ARG A 1 89 ? -12.854 -3.557 12.469 1.00 91.69 89 ARG A CA 1
ATOM 737 C C . ARG A 1 89 ? -11.529 -3.893 11.796 1.00 91.69 89 ARG A C 1
ATOM 739 O O . ARG A 1 89 ? -11.531 -4.636 10.815 1.00 91.69 89 ARG A O 1
ATOM 746 N N . PHE A 1 90 ? -10.435 -3.298 12.262 1.00 92.62 90 PHE A N 1
ATOM 747 C CA . PHE A 1 90 ? -9.110 -3.521 11.708 1.00 92.62 90 PHE A CA 1
ATOM 748 C C . PHE A 1 90 ? -8.047 -3.569 12.821 1.00 92.62 90 PHE A C 1
ATOM 750 O O . PHE A 1 90 ? -8.172 -2.837 13.806 1.00 92.62 90 PHE A O 1
ATOM 757 N N . PRO A 1 91 ? -6.991 -4.389 12.677 1.00 94.69 91 PRO A N 1
ATOM 758 C CA . PRO A 1 91 ? -5.893 -4.469 13.639 1.00 94.69 91 PRO A CA 1
ATOM 759 C C . PRO A 1 91 ? -5.215 -3.130 13.923 1.00 94.69 91 PRO A C 1
ATOM 761 O O . PRO A 1 91 ? -4.877 -2.367 13.016 1.00 94.69 91 PRO A O 1
ATOM 764 N N . SER A 1 92 ? -4.943 -2.869 15.199 1.00 94.69 92 SER A N 1
ATOM 765 C CA . SER A 1 92 ? -4.165 -1.712 15.639 1.00 94.69 92 SER A CA 1
ATOM 766 C C . SER A 1 92 ? -3.372 -2.053 16.895 1.00 94.69 92 SER A C 1
ATOM 768 O O . SER A 1 92 ? -3.757 -2.935 17.659 1.00 94.69 92 SER A O 1
ATOM 770 N N . LYS A 1 93 ? -2.314 -1.286 17.183 1.00 93.75 93 LYS A N 1
ATOM 771 C CA . LYS A 1 93 ? -1.489 -1.469 18.395 1.00 93.75 93 LYS A CA 1
ATOM 772 C C . LYS A 1 93 ? -2.269 -1.536 19.710 1.00 93.75 93 LYS A C 1
ATOM 774 O O . LYS A 1 93 ? -1.775 -2.102 20.679 1.00 93.75 93 LYS A O 1
ATOM 779 N N . LYS A 1 94 ? -3.438 -0.896 19.773 1.00 95.31 94 LYS A N 1
ATOM 780 C CA . LYS A 1 94 ? -4.286 -0.822 20.970 1.00 95.31 94 LYS A CA 1
ATOM 781 C C . LYS A 1 94 ? -5.581 -1.627 20.833 1.00 95.31 94 LYS A C 1
ATOM 783 O O . LYS A 1 94 ? -6.478 -1.426 21.643 1.00 95.31 94 LYS A O 1
ATOM 788 N N . LEU A 1 95 ? -5.678 -2.552 19.871 1.00 96.06 95 LEU A N 1
ATOM 789 C CA . LEU A 1 95 ? -6.892 -3.332 19.594 1.00 96.06 95 LEU A CA 1
ATOM 790 C C . LEU A 1 95 ? -7.509 -3.934 20.866 1.00 96.06 95 LEU A C 1
ATOM 792 O O . LEU A 1 95 ? -8.680 -3.698 21.155 1.00 96.06 95 LEU A O 1
ATOM 796 N N . HIS A 1 96 ? -6.710 -4.650 21.662 1.00 96.31 96 HIS A N 1
ATOM 797 C CA . HIS A 1 96 ? -7.191 -5.270 22.897 1.00 96.31 96 HIS A CA 1
ATOM 798 C C . HIS A 1 96 ? -7.670 -4.241 23.931 1.00 96.31 96 HIS A C 1
ATOM 800 O O . HIS A 1 96 ? -8.709 -4.427 24.557 1.00 96.31 96 HIS A O 1
ATOM 806 N N . SER A 1 97 ? -6.953 -3.121 24.068 1.00 96.44 97 SER A N 1
ATOM 807 C CA . SER A 1 97 ? -7.343 -2.033 24.970 1.00 96.44 97 SER A CA 1
ATOM 808 C C . SER A 1 97 ? -8.662 -1.390 24.536 1.00 96.44 97 SER A C 1
ATOM 810 O O . SER A 1 97 ? -9.513 -1.148 25.384 1.00 96.44 97 SER A O 1
ATOM 812 N N . TYR A 1 98 ? -8.872 -1.166 23.235 1.00 96.25 98 TYR A N 1
ATOM 813 C CA . TYR A 1 98 ? -10.143 -0.643 22.725 1.00 96.25 98 TYR A CA 1
ATOM 814 C C . TYR A 1 98 ? -11.294 -1.617 22.951 1.00 96.25 98 TYR A C 1
ATOM 816 O O . TYR A 1 98 ? -12.389 -1.189 23.309 1.00 96.25 98 TYR A O 1
ATOM 824 N N . TYR A 1 99 ? -11.046 -2.918 22.801 1.00 96.69 99 TYR A N 1
ATOM 825 C CA . TYR A 1 99 ? -12.048 -3.939 23.077 1.00 96.69 99 TYR A CA 1
ATOM 826 C C . TYR A 1 99 ? -12.429 -3.984 24.564 1.00 96.69 99 TYR A C 1
ATOM 828 O O . TYR A 1 99 ? -13.614 -3.999 24.892 1.00 96.69 99 TYR A O 1
ATOM 836 N N . GLN A 1 100 ? -11.451 -3.927 25.470 1.00 96.56 100 GLN A N 1
ATOM 837 C CA . GLN A 1 100 ? -11.707 -3.843 26.911 1.00 96.56 100 GLN A CA 1
ATOM 838 C C . GLN A 1 100 ? -12.511 -2.587 27.273 1.00 96.56 100 GLN A C 1
ATOM 840 O O . GLN A 1 100 ? -13.558 -2.700 27.905 1.00 96.56 100 GLN A O 1
ATOM 845 N N . SER A 1 101 ? -12.097 -1.407 26.798 1.00 94.50 101 SER A N 1
ATOM 846 C CA . SER A 1 101 ? -12.816 -0.152 27.060 1.00 94.50 101 SER A CA 1
ATOM 847 C C . SER A 1 101 ? -14.233 -0.145 26.478 1.00 94.50 101 SER A C 1
ATOM 849 O O . SER A 1 101 ? -15.147 0.410 27.082 1.00 94.50 101 SER A O 1
ATOM 851 N N . PHE A 1 102 ? -14.444 -0.792 25.330 1.00 94.69 102 PHE A N 1
ATOM 852 C CA . PHE A 1 102 ? -15.778 -1.019 24.776 1.00 94.69 102 PHE A CA 1
ATOM 853 C C . PHE A 1 102 ? -16.641 -1.883 25.706 1.00 94.69 102 PHE A C 1
ATOM 855 O O . PHE A 1 102 ? -17.780 -1.520 26.002 1.00 94.69 102 PHE A O 1
ATOM 862 N N . ARG A 1 103 ? -16.103 -3.005 26.201 1.00 93.75 103 ARG A N 1
ATOM 863 C CA . ARG A 1 103 ? -16.806 -3.904 27.132 1.00 93.75 103 ARG A CA 1
ATOM 864 C C . ARG A 1 103 ? -17.176 -3.197 28.433 1.00 93.75 103 ARG A C 1
ATOM 866 O O . ARG A 1 103 ? -18.304 -3.347 28.896 1.00 93.75 103 ARG A O 1
ATOM 873 N N . GLU A 1 104 ? -16.252 -2.420 28.989 1.00 92.25 104 GLU A N 1
ATOM 874 C CA . GLU A 1 104 ? -16.471 -1.613 30.193 1.00 92.25 104 GLU A CA 1
ATOM 875 C C . GLU A 1 104 ? -17.561 -0.562 29.976 1.00 92.25 104 GLU A C 1
ATOM 877 O O . GLU A 1 104 ? -18.474 -0.453 30.789 1.00 92.25 104 GLU A O 1
ATOM 882 N N . LEU A 1 105 ? -17.524 0.161 28.851 1.00 89.69 105 LEU A N 1
ATOM 883 C CA . LEU A 1 105 ? -18.538 1.159 28.513 1.00 89.69 105 LEU A CA 1
ATOM 884 C C . LEU A 1 105 ? -19.935 0.543 28.431 1.00 89.69 105 LEU A C 1
ATOM 886 O O . LEU A 1 105 ? -20.888 1.090 28.985 1.00 89.69 105 LEU A O 1
ATOM 890 N N . VAL A 1 106 ? -20.061 -0.602 27.758 1.00 87.62 106 VAL A N 1
ATOM 891 C CA . VAL A 1 106 ? -21.341 -1.305 27.633 1.00 87.62 106 VAL A CA 1
ATOM 892 C C . VAL A 1 106 ? -21.830 -1.808 28.997 1.00 87.62 106 VAL A C 1
ATOM 894 O O . VAL A 1 106 ? -23.026 -1.732 29.268 1.00 87.62 106 VAL A O 1
ATOM 897 N N . ALA A 1 107 ? -20.928 -2.272 29.868 1.00 87.56 107 ALA A N 1
ATOM 898 C CA . ALA A 1 107 ? -21.269 -2.727 31.216 1.00 87.56 107 ALA A CA 1
ATOM 899 C C . ALA A 1 107 ? -21.752 -1.582 32.120 1.00 87.56 107 ALA A C 1
ATOM 901 O O . ALA A 1 107 ? -22.829 -1.698 32.703 1.00 87.56 107 ALA A O 1
ATOM 902 N N . ILE A 1 108 ? -21.015 -0.463 32.176 1.00 85.88 108 ILE A N 1
ATOM 903 C CA . ILE A 1 108 ? -21.409 0.744 32.928 1.00 85.88 108 ILE A CA 1
ATOM 904 C C . ILE A 1 108 ? -22.796 1.198 32.479 1.00 85.88 108 ILE A C 1
ATOM 906 O O . ILE A 1 108 ? -23.682 1.445 33.293 1.00 85.88 108 ILE A O 1
ATOM 910 N N . TRP A 1 109 ? -23.013 1.244 31.167 1.00 78.75 109 TRP A N 1
ATOM 911 C CA . TRP A 1 109 ? -24.282 1.690 30.618 1.00 78.75 109 TRP A CA 1
ATOM 912 C C . TRP A 1 109 ? -25.432 0.711 30.907 1.00 78.75 109 TRP A C 1
ATOM 914 O O . TRP A 1 109 ? -26.548 1.124 31.222 1.00 78.75 109 TRP A O 1
ATOM 924 N N . GLN A 1 110 ? -25.164 -0.596 30.877 1.00 79.12 110 GLN A N 1
ATOM 925 C CA . GLN A 1 110 ? -26.136 -1.606 31.289 1.00 79.12 110 GLN A CA 1
ATOM 926 C C . GLN A 1 110 ? -26.512 -1.459 32.776 1.00 79.12 110 GLN A C 1
ATOM 928 O O . GLN A 1 110 ? -27.672 -1.665 33.136 1.00 79.12 110 GLN A O 1
ATOM 933 N N . GLU A 1 111 ? -25.561 -1.112 33.645 1.00 78.88 111 GLU A N 1
ATOM 934 C CA . GLU A 1 111 ? -25.808 -0.850 35.068 1.00 78.88 111 GLU A CA 1
ATOM 935 C C . GLU A 1 111 ? -26.627 0.427 35.290 1.00 78.88 111 GLU A C 1
ATOM 937 O O . GLU A 1 111 ? -27.612 0.391 36.030 1.00 78.88 111 GLU A O 1
ATOM 942 N N . GLU A 1 112 ? -26.297 1.522 34.600 1.00 76.12 112 GLU A N 1
ATOM 943 C CA . GLU A 1 112 ? -27.065 2.775 34.644 1.00 76.12 112 GLU A CA 1
ATOM 944 C C . GLU A 1 112 ? -28.540 2.561 34.269 1.00 76.12 112 GLU A C 1
ATOM 946 O O . GLU A 1 112 ? -29.427 3.127 34.910 1.00 76.12 112 GLU A O 1
ATOM 951 N N . MET A 1 113 ? -28.810 1.701 33.282 1.00 68.88 113 MET A N 1
ATOM 952 C CA . MET A 1 113 ? -30.171 1.374 32.840 1.00 68.88 113 MET A CA 1
ATOM 953 C C . MET A 1 113 ? -30.896 0.415 33.795 1.00 68.88 113 MET A C 1
ATOM 955 O O . MET A 1 113 ? -32.091 0.575 34.041 1.00 68.88 113 MET A O 1
ATOM 959 N N . LYS A 1 114 ? -30.195 -0.553 34.404 1.00 67.62 114 LYS A N 1
ATOM 960 C CA . LYS A 1 114 ? -30.777 -1.447 35.429 1.00 67.62 114 LYS A CA 1
ATOM 961 C C . LYS A 1 114 ? -31.234 -0.686 36.674 1.00 67.62 114 LYS A C 1
ATOM 963 O O . LYS A 1 114 ? -32.266 -1.026 37.249 1.00 67.62 114 LYS A O 1
ATOM 968 N N . CYS A 1 115 ? -30.514 0.366 37.060 1.00 57.81 115 CYS A N 1
ATOM 969 C CA . CYS A 1 115 ? -30.879 1.243 38.175 1.00 57.81 115 CYS A CA 1
ATOM 970 C C . CYS A 1 115 ? -32.182 2.042 37.944 1.00 57.81 115 CYS A C 1
ATOM 972 O O . CYS A 1 115 ? -32.671 2.669 38.882 1.00 57.81 115 CYS A O 1
ATOM 974 N N . GLN A 1 116 ? -32.766 2.009 36.736 1.00 59.47 116 GLN A N 1
ATOM 975 C CA . GLN A 1 116 ? -33.994 2.732 36.370 1.00 59.47 116 GLN A CA 1
ATOM 976 C C . GLN A 1 116 ? -35.286 1.870 36.383 1.00 59.47 116 GLN A C 1
ATOM 978 O O . GLN A 1 116 ? -36.348 2.402 36.078 1.00 59.47 116 GLN A O 1
ATOM 983 N N . ASN A 1 117 ? -35.227 0.606 36.846 1.00 46.59 117 ASN A N 1
ATOM 984 C CA . ASN A 1 117 ? -36.326 -0.376 37.034 1.00 46.59 117 ASN A CA 1
ATOM 985 C C . ASN A 1 117 ? -37.060 -0.898 35.771 1.00 46.59 117 ASN A C 1
ATOM 987 O O . ASN A 1 117 ? -37.772 -0.153 35.108 1.00 46.59 117 ASN A O 1
ATOM 991 N N . ILE A 1 118 ? -37.023 -2.228 35.547 1.00 49.41 118 ILE A N 1
ATOM 992 C CA . ILE A 1 118 ? -38.151 -3.205 35.599 1.00 49.41 118 ILE A CA 1
ATOM 993 C C . ILE A 1 118 ? -37.631 -4.620 35.231 1.00 49.41 118 ILE A C 1
ATOM 995 O O . ILE A 1 118 ? -36.658 -4.774 34.498 1.00 49.41 118 ILE A O 1
ATOM 999 N N . ALA A 1 119 ? -38.265 -5.646 35.814 1.00 44.84 119 ALA A N 1
ATOM 1000 C CA . ALA A 1 119 ? -37.939 -7.070 35.729 1.00 44.84 119 ALA A CA 1
ATOM 1001 C C . ALA A 1 119 ? -37.894 -7.653 34.299 1.00 44.84 119 ALA A C 1
ATOM 1003 O O . ALA A 1 119 ? -38.697 -7.307 33.436 1.00 44.84 119 ALA A O 1
ATOM 1004 N N . MET A 1 120 ? -36.959 -8.589 34.107 1.00 42.22 120 MET A N 1
ATOM 1005 C CA . MET A 1 120 ? -36.681 -9.336 32.876 1.00 42.22 120 MET A CA 1
ATOM 1006 C C . MET A 1 120 ? -37.546 -10.596 32.756 1.00 42.22 120 MET A C 1
ATOM 1008 O O . MET A 1 120 ? -37.507 -11.443 33.646 1.00 42.22 120 MET A O 1
ATOM 1012 N N . GLU A 1 121 ? -38.201 -10.779 31.609 1.00 36.78 121 GLU A N 1
ATOM 1013 C CA . GLU A 1 121 ? -38.436 -12.115 31.047 1.00 36.78 121 GLU A CA 1
ATOM 1014 C C . GLU A 1 121 ? -37.364 -12.398 29.981 1.00 36.78 121 GLU A C 1
ATOM 1016 O O . GLU A 1 121 ? -37.007 -11.483 29.236 1.00 36.78 121 GLU A O 1
ATOM 1021 N N . PRO A 1 122 ? -36.820 -13.625 29.900 1.00 39.31 122 PRO A N 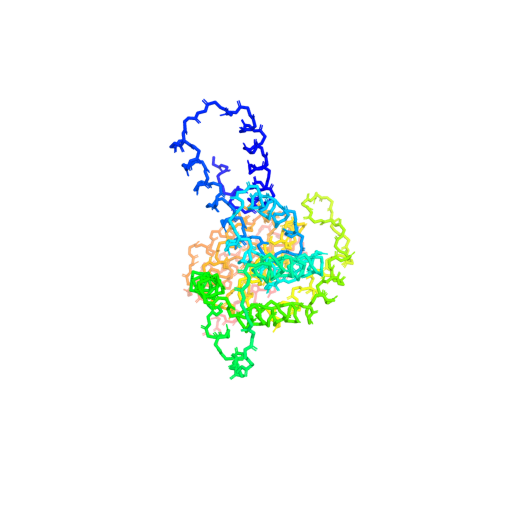1
ATOM 1022 C CA . PRO A 1 122 ? -35.868 -13.983 28.863 1.00 39.31 122 PRO A CA 1
ATOM 1023 C C . PRO A 1 122 ? -36.621 -14.425 27.606 1.00 39.31 122 PRO A C 1
ATOM 1025 O O . PRO A 1 122 ? -37.346 -15.420 27.654 1.00 39.31 122 PRO A O 1
ATOM 1028 N N . LEU A 1 123 ? -36.413 -13.749 26.473 1.00 39.28 123 LEU A N 1
ATOM 1029 C CA . LEU A 1 123 ? -36.776 -14.320 25.180 1.00 39.28 123 LEU A CA 1
ATOM 1030 C C . LEU A 1 123 ? -35.578 -14.315 24.232 1.00 39.28 123 LEU A C 1
ATOM 1032 O O . LEU A 1 123 ? -34.960 -13.301 23.928 1.00 39.28 123 LEU A O 1
ATOM 1036 N N . GLU A 1 124 ? -35.228 -15.505 23.763 1.00 45.06 124 GLU A N 1
ATOM 1037 C CA . GLU A 1 124 ? -34.166 -15.704 22.791 1.00 45.06 124 GLU A CA 1
ATOM 1038 C C . GLU A 1 124 ? -34.523 -15.033 21.459 1.00 45.06 124 GLU A C 1
ATOM 1040 O O . GLU A 1 124 ? -35.543 -15.336 20.840 1.00 45.06 124 GLU A O 1
ATOM 1045 N N . ALA A 1 125 ? -33.641 -14.165 20.969 1.00 38.69 125 ALA A N 1
ATOM 1046 C CA . ALA A 1 125 ? -33.608 -13.798 19.561 1.00 38.69 125 ALA A CA 1
ATOM 1047 C C . ALA A 1 125 ? -32.151 -13.687 19.112 1.00 38.69 125 ALA A C 1
ATOM 1049 O O . ALA A 1 125 ? -31.502 -12.645 19.257 1.00 38.69 125 ALA A O 1
ATOM 1050 N N . ALA A 1 126 ? -31.644 -14.798 18.577 1.00 41.22 126 ALA A N 1
ATOM 1051 C CA . ALA A 1 126 ? -30.374 -14.866 17.879 1.00 41.22 126 ALA A CA 1
ATOM 1052 C C . ALA A 1 126 ? -30.349 -13.816 16.758 1.00 41.22 126 ALA A C 1
ATOM 1054 O O . ALA A 1 126 ? -31.125 -13.886 15.806 1.00 41.22 126 ALA A O 1
ATOM 1055 N N . VAL A 1 127 ? -29.449 -12.837 16.859 1.00 45.97 127 VAL A N 1
ATOM 1056 C CA . VAL A 1 127 ? -28.960 -12.157 15.659 1.00 45.97 127 VAL A CA 1
ATOM 1057 C C . VAL A 1 127 ? -27.958 -13.116 15.047 1.00 45.97 127 VAL A C 1
ATOM 1059 O O . VAL A 1 127 ? -26.906 -13.368 15.631 1.00 45.97 127 VAL A O 1
ATOM 1062 N N . THR A 1 128 ? -28.309 -13.703 13.908 1.00 52.56 128 THR A N 1
ATOM 1063 C CA . THR A 1 128 ? -27.351 -14.470 13.120 1.00 52.56 128 THR A CA 1
ATOM 1064 C C . THR A 1 128 ? -26.296 -13.507 12.573 1.00 52.56 128 THR A C 1
ATOM 1066 O O . THR A 1 128 ? -26.612 -12.389 12.155 1.00 52.56 128 THR A O 1
ATOM 1069 N N . CYS A 1 129 ? -25.027 -13.929 12.581 1.00 51.50 129 CYS A N 1
ATOM 1070 C CA . CYS A 1 129 ? -23.890 -13.186 12.017 1.00 51.50 129 CYS A CA 1
ATOM 1071 C C . CYS A 1 129 ? -24.142 -12.673 10.581 1.00 51.50 129 CYS A C 1
ATOM 1073 O O . CYS A 1 129 ? -23.524 -11.703 10.154 1.00 51.50 129 CYS A O 1
ATOM 1075 N N . GLU A 1 130 ? -25.100 -13.268 9.871 1.00 47.88 130 GLU A N 1
ATOM 1076 C CA . GLU A 1 130 ? -25.536 -12.929 8.515 1.00 47.88 130 GLU A CA 1
ATOM 1077 C C . GLU A 1 130 ? -25.995 -11.462 8.357 1.00 47.88 130 GLU A C 1
ATOM 1079 O O . GLU A 1 130 ? -25.644 -10.822 7.368 1.00 47.88 130 GLU A O 1
ATOM 1084 N N . LEU A 1 131 ? -26.697 -10.870 9.338 1.00 51.53 131 LEU A N 1
ATOM 1085 C CA . LEU A 1 131 ? -27.113 -9.452 9.270 1.00 51.53 131 LEU A CA 1
ATOM 1086 C C . LEU A 1 131 ? -25.932 -8.475 9.413 1.00 51.53 131 LEU A C 1
ATOM 1088 O O . LEU A 1 131 ? -25.934 -7.386 8.827 1.00 51.53 131 LEU A O 1
ATOM 1092 N N . VAL A 1 132 ? -24.914 -8.864 10.187 1.00 54.38 132 VAL A N 1
ATOM 1093 C CA . VAL A 1 132 ? -23.693 -8.071 10.386 1.00 54.38 132 VAL A CA 1
ATOM 1094 C C . VAL A 1 132 ? -22.860 -8.080 9.112 1.00 54.38 132 VAL A C 1
ATOM 1096 O O . VAL A 1 132 ? -22.349 -7.037 8.728 1.00 54.38 132 VAL A O 1
ATOM 1099 N N . GLU A 1 133 ? -22.783 -9.217 8.418 1.00 56.19 133 GLU A N 1
ATOM 1100 C CA . GLU A 1 133 ? -22.021 -9.368 7.174 1.00 56.19 133 GLU A CA 1
ATOM 1101 C C . GLU A 1 133 ? -22.626 -8.590 5.995 1.00 56.19 133 GLU A C 1
ATOM 1103 O O . GLU A 1 133 ? -21.884 -8.023 5.189 1.00 56.19 133 GLU A O 1
ATOM 1108 N N . MET A 1 134 ? -23.956 -8.466 5.935 1.00 47.31 134 MET A N 1
ATOM 1109 C CA . MET A 1 134 ? -24.664 -7.705 4.894 1.00 47.31 134 MET A CA 1
ATOM 1110 C C . MET A 1 134 ? -24.473 -6.180 4.993 1.00 47.31 134 MET A C 1
ATOM 1112 O O . MET A 1 134 ? -24.567 -5.489 3.982 1.00 47.31 134 MET A O 1
ATOM 1116 N N . SER A 1 135 ? -24.165 -5.646 6.180 1.00 51.50 135 SER A N 1
ATOM 1117 C CA . SER A 1 135 ? -24.013 -4.201 6.448 1.00 51.50 135 SER A CA 1
ATOM 1118 C C . SER A 1 135 ? -22.545 -3.723 6.457 1.00 51.50 135 SER A C 1
ATOM 1120 O O . SER A 1 135 ? -22.240 -2.574 6.785 1.00 51.50 135 SER A O 1
ATOM 1122 N N . MET A 1 136 ? -21.610 -4.589 6.045 1.00 54.19 136 MET A N 1
ATOM 1123 C CA . MET A 1 136 ? -20.156 -4.349 6.054 1.00 54.19 136 MET A CA 1
ATOM 1124 C C . MET A 1 136 ? -19.651 -3.404 4.955 1.00 54.19 136 MET A C 1
ATOM 1126 O O . MET A 1 136 ? -18.502 -2.969 5.018 1.00 54.19 136 MET A O 1
ATOM 1130 N N . GLY A 1 137 ? -20.464 -3.115 3.934 1.00 56.03 137 GLY A N 1
ATOM 1131 C CA . GLY A 1 137 ? -20.044 -2.333 2.765 1.00 56.03 137 GLY A CA 1
ATOM 1132 C C . GLY A 1 137 ? -20.170 -0.815 2.920 1.00 56.03 137 GLY A C 1
ATOM 1133 O O . GLY A 1 137 ? -19.525 -0.077 2.177 1.00 56.03 137 GLY A O 1
ATOM 1134 N N . ASN A 1 138 ? -20.979 -0.336 3.871 1.00 68.56 138 ASN A N 1
ATOM 1135 C CA . ASN A 1 138 ? -21.321 1.079 3.994 1.00 68.56 138 ASN A CA 1
ATOM 1136 C C . ASN A 1 138 ? -21.290 1.540 5.462 1.00 68.56 138 ASN A C 1
ATOM 1138 O O . ASN A 1 138 ? -22.150 1.174 6.263 1.00 68.56 138 ASN A O 1
ATOM 1142 N N . ASP A 1 139 ? -20.312 2.387 5.809 1.00 74.88 139 ASP A N 1
ATOM 1143 C CA . ASP A 1 139 ? -20.166 2.974 7.153 1.00 74.88 139 ASP A CA 1
ATOM 1144 C C . ASP A 1 139 ? -21.438 3.719 7.607 1.00 74.88 139 ASP A C 1
ATOM 1146 O O . ASP A 1 139 ? -21.745 3.733 8.798 1.00 74.88 139 ASP A O 1
ATOM 1150 N N . PHE A 1 140 ? -22.216 4.288 6.676 1.00 77.50 140 PHE A N 1
ATOM 1151 C CA . PHE A 1 140 ? -23.474 4.973 6.988 1.00 77.50 140 PHE A CA 1
ATOM 1152 C C . PHE A 1 140 ? -24.580 4.005 7.429 1.00 77.50 140 PHE A C 1
ATOM 1154 O O . PHE A 1 140 ? -25.229 4.237 8.447 1.00 77.50 140 PHE A O 1
ATOM 1161 N N . GLU A 1 141 ? -24.777 2.907 6.698 1.00 80.88 141 GLU A N 1
ATOM 1162 C CA . GLU A 1 141 ? -25.762 1.876 7.058 1.00 80.88 141 GLU A CA 1
ATOM 1163 C C . GLU A 1 141 ? -25.394 1.209 8.376 1.00 80.88 141 GLU A C 1
ATOM 1165 O O . GLU A 1 141 ? -26.247 1.024 9.241 1.00 80.88 141 GLU A O 1
ATOM 1170 N N . PHE A 1 142 ? -24.105 0.931 8.568 1.00 82.19 142 PHE A N 1
ATOM 1171 C CA . PHE A 1 142 ? -23.616 0.390 9.823 1.00 82.19 142 PHE A CA 1
ATOM 1172 C C . PHE A 1 142 ? -23.841 1.346 10.999 1.00 82.19 142 PHE A C 1
ATOM 1174 O O . PHE A 1 142 ? -24.273 0.918 12.067 1.00 82.19 142 PHE A O 1
ATOM 1181 N N . ARG A 1 143 ? -23.592 2.649 10.815 1.00 83.25 143 ARG A N 1
ATOM 1182 C CA . ARG A 1 143 ? -23.884 3.660 11.838 1.00 83.25 143 ARG A CA 1
ATOM 1183 C C . ARG A 1 143 ? -25.363 3.664 12.208 1.00 83.25 143 ARG A C 1
ATOM 1185 O O . ARG A 1 143 ? -25.672 3.672 13.394 1.00 83.25 143 ARG A O 1
ATOM 1192 N N . ASN A 1 144 ? -26.254 3.635 11.217 1.00 83.25 144 ASN A N 1
ATOM 1193 C CA . ASN A 1 144 ? -27.697 3.625 11.457 1.00 83.25 144 ASN A CA 1
ATOM 1194 C C . ASN A 1 144 ? -28.137 2.353 12.187 1.00 83.25 144 ASN A C 1
ATOM 1196 O O . ASN A 1 144 ? -28.860 2.459 13.166 1.00 83.25 144 ASN A O 1
ATOM 1200 N N . LEU A 1 145 ? -27.611 1.182 11.810 1.00 83.88 145 LEU A N 1
ATOM 1201 C CA . LEU A 1 145 ? -27.866 -0.074 12.521 1.00 83.88 145 LEU A CA 1
ATOM 1202 C C . LEU A 1 145 ? -27.492 0.023 14.007 1.00 83.88 145 LEU A C 1
ATOM 1204 O O . LEU A 1 145 ? -28.261 -0.392 14.872 1.00 83.88 145 LEU A O 1
ATOM 1208 N N . ILE A 1 146 ? -26.311 0.568 14.314 1.00 83.12 146 ILE A N 1
ATOM 1209 C CA . ILE A 1 146 ? -25.872 0.748 15.702 1.00 83.12 146 ILE A CA 1
ATOM 1210 C C . ILE A 1 146 ? -26.770 1.757 16.429 1.00 83.12 146 ILE A C 1
ATOM 1212 O O . ILE A 1 146 ? -27.166 1.488 17.560 1.00 83.12 146 ILE A O 1
ATOM 1216 N N . CYS A 1 147 ? -27.135 2.873 15.793 1.00 83.12 147 CYS A N 1
ATOM 1217 C CA . CYS A 1 147 ? -28.082 3.839 16.355 1.00 83.12 147 CYS A CA 1
ATOM 1218 C C . CYS A 1 147 ? -29.443 3.198 16.662 1.00 83.12 147 CYS A C 1
ATOM 1220 O O . CYS A 1 147 ? -29.891 3.298 17.796 1.00 83.12 147 CYS A O 1
ATOM 1222 N N . ASP A 1 148 ? -30.038 2.466 15.721 1.00 83.00 148 ASP A N 1
ATOM 1223 C CA . ASP A 1 148 ? -31.345 1.823 15.893 1.00 83.00 148 ASP A CA 1
ATOM 1224 C C . ASP A 1 148 ? -31.332 0.794 17.034 1.00 83.00 148 ASP A C 1
ATOM 1226 O O . ASP A 1 148 ? -32.279 0.703 17.818 1.00 83.00 148 ASP A O 1
ATOM 1230 N N . LEU A 1 149 ? -30.248 0.017 17.161 1.00 81.44 149 LEU A N 1
ATOM 1231 C CA . LEU A 1 149 ? -30.069 -0.915 18.279 1.00 81.44 149 LEU A CA 1
ATOM 1232 C C . LEU A 1 149 ? -29.970 -0.165 19.612 1.00 81.44 149 LEU A C 1
ATOM 1234 O O . LEU A 1 149 ? -30.570 -0.565 20.606 1.00 81.44 149 LEU A O 1
ATOM 1238 N N . LEU A 1 150 ? -29.230 0.934 19.652 1.00 78.38 150 LEU A N 1
ATOM 1239 C CA . LEU A 1 150 ? -29.069 1.725 20.866 1.00 78.38 150 LEU A CA 1
ATOM 1240 C C . LEU A 1 150 ? -30.372 2.442 21.258 1.00 78.38 150 LEU A C 1
ATOM 1242 O O . LEU A 1 150 ? -30.752 2.386 22.427 1.00 78.38 150 LEU A O 1
ATOM 1246 N N . ASP A 1 151 ? -31.116 2.990 20.298 1.00 80.25 151 ASP A N 1
ATOM 1247 C CA . ASP A 1 151 ? -32.434 3.593 20.519 1.00 80.25 151 ASP A CA 1
ATOM 1248 C C . ASP A 1 151 ? -33.441 2.556 21.046 1.00 80.25 151 ASP A C 1
ATOM 1250 O O . ASP A 1 151 ? -34.207 2.834 21.972 1.00 80.25 151 ASP A O 1
ATOM 1254 N N . GLN A 1 152 ? -33.401 1.319 20.535 1.00 73.75 152 GLN A N 1
ATOM 1255 C CA . GLN A 1 152 ? -34.188 0.204 21.077 1.00 73.75 152 GLN A CA 1
ATOM 1256 C C . GLN A 1 152 ? -33.770 -0.168 22.506 1.00 73.75 152 GLN A C 1
ATOM 1258 O O . GLN A 1 152 ? -34.627 -0.516 23.320 1.00 73.75 152 GLN A O 1
ATOM 1263 N N . ALA A 1 153 ? -32.475 -0.113 22.828 1.00 68.12 153 ALA A N 1
ATOM 1264 C CA . ALA A 1 153 ? -31.973 -0.403 24.169 1.00 68.12 153 ALA A CA 1
ATOM 1265 C C . ALA A 1 153 ? -32.438 0.650 25.193 1.00 68.12 153 ALA A C 1
ATOM 1267 O O . ALA A 1 153 ? -32.870 0.274 26.282 1.00 68.12 153 ALA A O 1
ATOM 1268 N N . VAL A 1 154 ? -32.417 1.939 24.826 1.00 67.00 154 VAL A N 1
ATOM 1269 C CA . VAL A 1 154 ? -32.894 3.051 25.671 1.00 67.00 154 VAL A CA 1
ATOM 1270 C C . VAL A 1 154 ? -34.418 3.056 25.788 1.00 67.00 154 VAL A C 1
ATOM 1272 O O . VAL A 1 154 ? -34.953 3.200 26.882 1.00 67.00 154 VAL A O 1
ATOM 1275 N N . GLY A 1 155 ? -35.133 2.902 24.670 1.00 61.16 155 GLY A N 1
ATOM 1276 C CA . GLY A 1 155 ? -36.587 3.061 24.626 1.00 61.16 155 GLY A CA 1
ATOM 1277 C C . GLY A 1 155 ? -37.378 1.870 25.171 1.00 61.16 155 GLY A C 1
ATOM 1278 O O . GLY A 1 155 ? -38.467 2.060 25.706 1.00 61.16 155 GLY A O 1
ATOM 1279 N N . LEU A 1 156 ? -36.856 0.645 25.037 1.00 58.53 156 LEU A N 1
ATOM 1280 C CA . LEU A 1 156 ? -37.561 -0.584 25.432 1.00 58.53 156 LEU A CA 1
ATOM 1281 C C . LEU A 1 156 ? -36.910 -1.311 26.620 1.00 58.53 156 LEU A C 1
ATOM 1283 O O . LEU A 1 156 ? -37.423 -2.360 27.005 1.00 58.53 156 LEU A O 1
ATOM 1287 N N . LEU A 1 157 ? -35.796 -0.801 27.173 1.00 58.34 157 LEU A N 1
ATOM 1288 C CA . LEU A 1 157 ? -35.050 -1.416 28.287 1.00 58.34 157 LEU A CA 1
ATOM 1289 C C . LEU A 1 157 ? -34.734 -2.908 28.058 1.00 58.34 157 LEU A C 1
ATOM 1291 O O . LEU A 1 157 ? -34.732 -3.703 28.993 1.00 58.34 157 LEU A O 1
ATOM 1295 N N . ARG A 1 158 ? -34.469 -3.314 26.806 1.00 62.94 158 ARG A N 1
ATOM 1296 C CA . ARG A 1 158 ? -34.230 -4.724 26.449 1.00 62.94 158 ARG A CA 1
ATOM 1297 C C . ARG A 1 158 ? -32.758 -5.102 26.658 1.00 62.94 158 ARG A C 1
ATOM 1299 O O . ARG A 1 158 ? -31.912 -4.677 25.867 1.00 62.94 158 ARG A O 1
ATOM 1306 N N . PRO A 1 159 ? -32.417 -5.953 27.646 1.00 65.56 159 PRO A N 1
ATOM 1307 C CA . PRO A 1 159 ? -31.035 -6.389 27.885 1.00 65.56 159 PRO A CA 1
ATOM 1308 C C . PRO A 1 159 ? -30.458 -7.186 26.709 1.00 65.56 159 PRO A C 1
ATOM 1310 O O . PRO A 1 159 ? -29.252 -7.174 26.471 1.00 65.56 159 PRO A O 1
ATOM 1313 N N . GLU A 1 160 ? -31.327 -7.841 25.940 1.00 68.62 160 GLU A N 1
ATOM 1314 C CA . GLU A 1 160 ? -30.992 -8.567 24.712 1.00 68.62 160 GLU A CA 1
ATOM 1315 C C . GLU A 1 160 ? -30.286 -7.674 23.684 1.00 68.62 160 GLU A C 1
ATOM 1317 O O . GLU A 1 160 ? -29.409 -8.136 22.957 1.00 68.62 160 GLU A O 1
ATOM 1322 N N . THR A 1 161 ? -30.606 -6.380 23.633 1.00 73.69 161 THR A N 1
ATOM 1323 C CA . THR A 1 161 ? -29.998 -5.463 22.665 1.00 73.69 161 THR A CA 1
ATOM 1324 C C . THR A 1 161 ? -28.547 -5.127 23.014 1.00 73.69 161 THR A C 1
ATOM 1326 O O . THR A 1 161 ? -27.706 -5.038 22.119 1.00 73.69 161 THR A O 1
ATOM 1329 N N . PHE A 1 162 ? -28.209 -5.060 24.306 1.00 78.75 162 PHE A N 1
ATOM 1330 C CA . PHE A 1 162 ? -26.816 -4.960 24.757 1.00 78.75 162 PHE A CA 1
ATOM 1331 C C . PHE A 1 162 ? -26.015 -6.203 24.360 1.00 78.75 162 PHE A C 1
ATOM 1333 O O . PHE A 1 162 ? -24.887 -6.082 23.885 1.00 78.75 162 PHE A O 1
ATOM 1340 N N . MET A 1 163 ? -26.618 -7.393 24.466 1.00 80.94 163 MET A N 1
ATOM 1341 C CA . MET A 1 163 ? -25.987 -8.636 24.008 1.00 80.94 163 MET A CA 1
ATOM 1342 C C . MET A 1 163 ? -25.717 -8.615 22.500 1.00 80.94 163 MET A C 1
ATOM 1344 O O . MET A 1 163 ? -24.654 -9.060 22.068 1.00 80.94 163 MET A O 1
ATOM 1348 N N . LYS A 1 164 ? -26.619 -8.039 21.694 1.00 83.25 164 LYS A N 1
ATOM 1349 C CA . LYS A 1 164 ? -26.399 -7.856 20.248 1.00 83.25 164 LYS A CA 1
ATOM 1350 C C . LYS A 1 164 ? -25.206 -6.941 19.971 1.00 83.25 164 LYS A C 1
ATOM 1352 O O . LYS A 1 164 ? -24.333 -7.309 19.192 1.00 83.25 164 LYS A O 1
ATOM 1357 N N . ILE A 1 165 ? -25.123 -5.795 20.648 1.00 84.94 165 ILE A N 1
ATOM 1358 C CA . ILE A 1 165 ? -24.005 -4.846 20.508 1.00 84.94 165 ILE A CA 1
ATOM 1359 C C . ILE A 1 165 ? -22.674 -5.505 20.895 1.00 84.94 165 ILE A C 1
ATOM 1361 O O . ILE A 1 165 ? -21.695 -5.398 20.157 1.00 84.94 165 ILE A O 1
ATOM 1365 N N . LEU A 1 166 ? -22.650 -6.243 22.010 1.00 87.94 166 LEU A N 1
ATOM 1366 C CA . LEU A 1 166 ? -21.481 -7.012 22.445 1.00 87.94 166 LEU A CA 1
ATOM 1367 C C . LEU A 1 166 ? -21.076 -8.069 21.418 1.00 87.94 166 LEU A C 1
ATOM 1369 O O . LEU A 1 166 ? -19.892 -8.197 21.128 1.00 87.94 166 LEU A O 1
ATOM 1373 N N . THR A 1 167 ? -22.044 -8.783 20.842 1.00 87.94 167 THR A N 1
ATOM 1374 C CA . THR A 1 167 ? -21.800 -9.811 19.818 1.00 87.94 167 THR A CA 1
ATOM 1375 C C . THR A 1 167 ? -21.197 -9.203 18.551 1.00 87.94 167 THR A C 1
ATOM 1377 O O . THR A 1 167 ? -20.246 -9.751 18.000 1.00 87.94 167 THR A O 1
ATOM 1380 N N . ILE A 1 168 ? -21.688 -8.035 18.117 1.00 88.19 168 ILE A N 1
ATOM 1381 C CA . ILE A 1 168 ? -21.120 -7.300 16.977 1.00 88.19 168 ILE A CA 1
ATOM 1382 C C . ILE A 1 168 ? -19.671 -6.888 17.277 1.00 88.19 168 ILE A C 1
ATOM 1384 O O . ILE A 1 168 ? -18.783 -7.104 16.451 1.00 88.19 168 ILE A O 1
ATOM 1388 N N . GLY A 1 169 ? -19.417 -6.310 18.455 1.00 90.75 169 GLY A N 1
ATOM 1389 C CA . GLY A 1 169 ? -18.066 -5.926 18.873 1.00 90.75 169 GLY A CA 1
ATOM 1390 C C . GLY A 1 169 ? -17.111 -7.120 18.956 1.00 90.75 169 GLY A C 1
ATOM 1391 O O . GLY A 1 169 ? -15.990 -7.038 18.458 1.00 90.75 169 GLY A O 1
ATOM 1392 N N . GLU A 1 170 ? -17.570 -8.242 19.519 1.00 92.38 170 GLU A N 1
ATOM 1393 C CA . GLU A 1 170 ? -16.825 -9.504 19.601 1.00 92.38 170 GLU A CA 1
ATOM 1394 C C . GLU A 1 170 ? -16.462 -10.038 18.214 1.00 92.38 170 GLU A C 1
ATOM 1396 O O . GLU A 1 170 ? -15.308 -10.382 17.977 1.00 92.38 170 GLU A O 1
ATOM 1401 N N . TYR A 1 171 ? -17.414 -10.051 17.278 1.00 91.50 171 TYR A N 1
ATOM 1402 C CA . TYR A 1 171 ? -17.176 -10.500 15.907 1.00 91.50 171 TYR A CA 1
ATOM 1403 C C . TYR A 1 171 ? -16.030 -9.724 15.242 1.00 91.50 171 TYR A C 1
ATOM 1405 O O . TYR A 1 171 ? -15.093 -10.320 14.704 1.00 91.50 171 TYR A O 1
ATOM 1413 N N . PHE A 1 172 ? -16.067 -8.388 15.308 1.00 92.38 172 PHE A N 1
ATOM 1414 C CA . PHE A 1 172 ? -15.006 -7.557 14.738 1.00 92.38 172 PHE A CA 1
ATOM 1415 C C . PHE A 1 172 ? -13.672 -7.745 15.457 1.00 92.38 172 PHE A C 1
ATOM 1417 O O . PHE A 1 172 ? -12.636 -7.861 14.801 1.00 92.38 172 PHE A O 1
ATOM 1424 N N . TYR A 1 173 ? -13.699 -7.832 16.786 1.00 95.19 173 TYR A N 1
ATOM 1425 C CA . TYR A 1 173 ? -12.508 -8.078 17.586 1.00 95.19 173 TYR A CA 1
ATOM 1426 C C . TYR A 1 173 ? -11.839 -9.413 17.227 1.00 95.19 173 TYR A C 1
ATOM 1428 O O . TYR A 1 173 ? -10.637 -9.432 16.960 1.00 95.19 173 TYR A O 1
ATOM 1436 N N . GLN A 1 174 ? -12.598 -10.508 17.136 1.00 94.19 174 GLN A N 1
ATOM 1437 C CA . GLN A 1 174 ? -12.083 -11.823 16.740 1.00 94.19 174 GLN A CA 1
ATOM 1438 C C . GLN A 1 174 ? -11.512 -11.798 15.320 1.00 94.19 174 GLN A C 1
ATOM 1440 O O . GLN A 1 174 ? -10.397 -12.268 15.085 1.00 94.19 174 GLN A O 1
ATOM 1445 N N . LYS A 1 175 ? -12.236 -11.183 14.376 1.00 92.38 175 LYS A N 1
ATOM 1446 C CA . LYS A 1 175 ? -11.781 -11.037 12.990 1.00 92.38 175 LYS A CA 1
ATOM 1447 C C . LYS A 1 175 ? -10.450 -10.288 12.897 1.00 92.38 175 LYS A C 1
ATOM 1449 O O . LYS A 1 175 ? -9.560 -10.738 12.180 1.00 92.38 175 LYS A O 1
ATOM 1454 N N . SER A 1 176 ? -10.306 -9.178 13.619 1.00 94.00 176 SER A N 1
ATOM 1455 C CA . SER A 1 176 ? -9.059 -8.406 13.657 1.00 94.00 176 SER A CA 1
ATOM 1456 C C . SER A 1 176 ? -7.940 -9.169 14.363 1.00 94.00 176 SER A C 1
ATOM 1458 O O . SER A 1 176 ? -6.826 -9.220 13.854 1.00 94.00 176 SER A O 1
ATOM 1460 N N . THR A 1 177 ? -8.234 -9.843 15.474 1.00 95.81 177 THR A N 1
ATOM 1461 C CA . THR A 1 177 ? -7.245 -10.631 16.229 1.00 95.81 177 THR A CA 1
ATOM 1462 C C . THR A 1 177 ? -6.608 -11.725 15.362 1.00 95.81 177 THR A C 1
ATOM 1464 O O . THR A 1 177 ? -5.397 -11.910 15.410 1.00 95.81 177 THR A O 1
ATOM 1467 N N . ASN A 1 178 ? -7.378 -12.373 14.476 1.00 93.69 178 ASN A N 1
ATOM 1468 C CA . ASN A 1 178 ? -6.876 -13.432 13.584 1.00 93.69 178 ASN A CA 1
ATOM 1469 C C . ASN A 1 178 ? -5.717 -13.004 12.663 1.00 93.69 178 ASN A C 1
ATOM 1471 O O . ASN A 1 178 ? -4.951 -13.850 12.196 1.00 93.69 178 ASN A O 1
ATOM 1475 N N . ILE A 1 179 ? -5.607 -11.710 12.358 1.00 94.25 179 ILE A N 1
ATOM 1476 C CA . ILE A 1 179 ? -4.537 -11.150 11.521 1.00 94.25 179 ILE A CA 1
ATOM 1477 C C . ILE A 1 179 ? -3.583 -10.234 12.307 1.00 94.25 179 ILE A C 1
ATOM 1479 O O . ILE A 1 179 ? -2.540 -9.858 11.768 1.00 94.25 179 ILE A O 1
ATOM 1483 N N . ASP A 1 180 ? -3.898 -9.913 13.567 1.00 95.44 180 ASP A N 1
ATOM 1484 C CA . ASP A 1 180 ? -3.133 -8.991 14.415 1.00 95.44 180 ASP A CA 1
ATOM 1485 C C . ASP A 1 180 ? -1.714 -9.502 14.675 1.00 95.44 180 ASP A C 1
ATOM 1487 O O . ASP A 1 180 ? -0.762 -8.779 14.402 1.00 95.44 180 ASP A O 1
ATOM 1491 N N . ASP A 1 181 ? -1.552 -10.771 15.065 1.00 94.69 181 ASP A N 1
ATOM 1492 C CA . ASP A 1 181 ? -0.237 -11.362 15.365 1.00 94.69 181 ASP A CA 1
ATOM 1493 C C . ASP A 1 181 ? 0.729 -11.286 14.173 1.00 94.69 181 ASP A C 1
ATOM 1495 O O . ASP A 1 181 ? 1.918 -10.985 14.318 1.00 94.69 181 ASP A O 1
ATOM 1499 N N . LYS A 1 182 ? 0.212 -11.523 12.959 1.00 95.31 182 LYS A N 1
ATOM 1500 C CA . LYS A 1 182 ? 1.008 -11.452 11.725 1.00 95.31 182 LYS A CA 1
ATOM 1501 C C . LYS A 1 182 ? 1.418 -10.020 11.411 1.00 95.31 182 LYS A C 1
ATOM 1503 O O . LYS A 1 182 ? 2.576 -9.773 11.083 1.00 95.31 182 LYS A O 1
ATOM 1508 N N . ILE A 1 183 ? 0.486 -9.074 11.518 1.00 96.06 183 ILE A N 1
ATOM 1509 C CA . ILE A 1 183 ? 0.781 -7.652 11.314 1.00 96.06 183 ILE A CA 1
ATOM 1510 C C . ILE A 1 183 ? 1.784 -7.167 12.361 1.00 96.06 183 ILE A C 1
ATOM 1512 O O . ILE A 1 183 ? 2.773 -6.527 12.009 1.00 96.06 183 ILE A O 1
ATOM 1516 N N . HIS A 1 184 ? 1.571 -7.523 13.627 1.00 96.06 184 HIS A N 1
ATOM 1517 C CA . HIS A 1 184 ? 2.449 -7.190 14.739 1.00 96.06 184 HIS A CA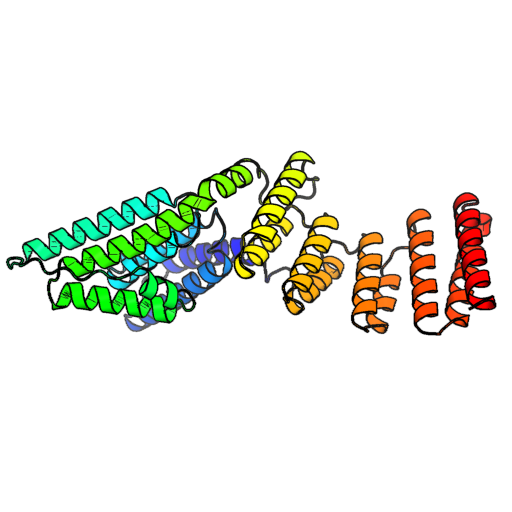 1
ATOM 1518 C C . HIS A 1 184 ? 3.882 -7.665 14.487 1.00 96.06 184 HIS A C 1
ATOM 1520 O O . HIS A 1 184 ? 4.822 -6.888 14.661 1.00 96.06 184 HIS A O 1
ATOM 1526 N N . TYR A 1 185 ? 4.049 -8.905 14.017 1.00 96.69 185 TYR A N 1
ATOM 1527 C CA . TYR A 1 185 ? 5.354 -9.457 13.660 1.00 96.69 185 TYR A CA 1
ATOM 1528 C C . TYR A 1 185 ? 6.097 -8.583 12.641 1.00 96.69 185 TYR A C 1
ATOM 1530 O O . TYR A 1 185 ? 7.266 -8.258 12.857 1.00 96.69 185 TYR A O 1
ATOM 1538 N N . PHE A 1 186 ? 5.444 -8.163 11.554 1.00 97.06 186 PHE A N 1
ATOM 1539 C CA . PHE A 1 186 ? 6.080 -7.290 10.561 1.00 97.06 186 PHE A CA 1
ATOM 1540 C C . PHE A 1 186 ? 6.374 -5.898 11.131 1.00 97.06 186 PHE A C 1
ATOM 1542 O O . PHE A 1 186 ? 7.479 -5.380 10.984 1.00 97.06 186 PHE A O 1
ATOM 1549 N N . GLU A 1 187 ? 5.408 -5.299 11.826 1.00 95.94 187 GLU A N 1
ATOM 1550 C CA . GLU A 1 187 ? 5.511 -3.947 12.391 1.00 95.94 187 GLU A CA 1
ATOM 1551 C C . GLU A 1 187 ? 6.627 -3.828 13.433 1.00 95.94 187 GLU A C 1
ATOM 1553 O O . GLU A 1 187 ? 7.317 -2.809 13.478 1.00 95.94 187 GLU A O 1
ATOM 1558 N N . ALA A 1 188 ? 6.861 -4.872 14.231 1.00 95.69 188 ALA A N 1
ATOM 1559 C CA . ALA A 1 188 ? 7.943 -4.915 15.215 1.00 95.69 188 ALA A CA 1
ATOM 1560 C C . ALA A 1 188 ? 9.345 -4.814 14.579 1.00 95.69 188 ALA A C 1
ATOM 1562 O O . ALA A 1 188 ? 10.302 -4.386 15.228 1.00 95.69 188 ALA A O 1
ATOM 1563 N N . GLN A 1 189 ? 9.472 -5.179 13.303 1.00 95.75 189 GLN A N 1
ATOM 1564 C CA . GLN A 1 189 ? 10.742 -5.221 12.576 1.00 95.75 189 GLN A CA 1
ATOM 1565 C C . GLN A 1 189 ? 10.980 -3.966 11.715 1.00 95.75 189 GLN A C 1
ATOM 1567 O O . GLN A 1 189 ? 12.086 -3.729 11.217 1.00 95.75 189 GLN A O 1
ATOM 1572 N N . ILE A 1 190 ? 9.967 -3.107 11.573 1.00 93.38 190 ILE A N 1
ATOM 1573 C CA . ILE A 1 190 ? 10.057 -1.846 10.831 1.00 93.38 190 ILE A CA 1
ATOM 1574 C C . ILE A 1 190 ? 10.478 -0.728 11.791 1.00 93.38 190 ILE A C 1
ATOM 1576 O O . ILE A 1 190 ? 9.667 -0.047 12.412 1.00 93.38 190 ILE A O 1
ATOM 1580 N N . TRP A 1 191 ? 11.784 -0.500 11.894 1.00 91.75 191 TRP A N 1
ATOM 1581 C CA . TRP A 1 191 ? 12.353 0.509 12.798 1.00 91.75 191 TRP A CA 1
ATOM 1582 C C . TRP A 1 191 ? 12.302 1.934 12.244 1.00 91.75 191 TRP A C 1
ATOM 1584 O O . TRP A 1 191 ? 12.270 2.897 13.010 1.00 91.75 191 TRP A O 1
ATOM 1594 N N . ARG A 1 192 ? 12.314 2.095 10.914 1.00 89.75 192 ARG A N 1
ATOM 1595 C CA . ARG A 1 192 ? 12.350 3.410 10.258 1.00 89.75 192 ARG A CA 1
ATOM 1596 C C . ARG A 1 192 ? 11.085 3.642 9.425 1.00 89.75 192 ARG A C 1
ATOM 1598 O O . ARG A 1 192 ? 11.094 3.371 8.227 1.00 89.75 192 ARG A O 1
ATOM 1605 N N . PRO A 1 193 ? 10.008 4.183 10.026 1.00 88.94 193 PRO A N 1
ATOM 1606 C CA . PRO A 1 193 ? 8.735 4.405 9.333 1.00 88.94 193 PRO A CA 1
ATOM 1607 C C . PRO A 1 193 ? 8.691 5.704 8.506 1.00 88.94 193 PRO A C 1
ATOM 1609 O O . PRO A 1 193 ? 7.662 6.034 7.924 1.00 88.94 193 PRO A O 1
ATOM 1612 N N . TYR A 1 194 ? 9.777 6.479 8.472 1.00 89.25 194 TYR A N 1
ATOM 1613 C CA . TYR A 1 194 ? 9.853 7.775 7.797 1.00 89.25 194 TYR A CA 1
ATOM 1614 C C . TYR A 1 194 ? 10.936 7.788 6.714 1.00 89.25 194 TYR A C 1
ATOM 1616 O O . TYR A 1 194 ? 11.888 7.006 6.741 1.00 89.25 194 TYR A O 1
ATOM 1624 N N . PHE A 1 195 ? 10.800 8.712 5.764 1.00 90.19 195 PHE A N 1
ATOM 1625 C CA . PHE A 1 195 ? 11.779 8.899 4.700 1.00 90.19 195 PHE A CA 1
ATOM 1626 C C . PHE A 1 195 ? 13.120 9.397 5.249 1.00 90.19 195 PHE A C 1
ATOM 1628 O O . PHE A 1 195 ? 13.171 10.332 6.051 1.00 90.19 195 PHE A O 1
ATOM 1635 N N . HIS A 1 196 ? 14.213 8.816 4.760 1.00 88.00 196 HIS A N 1
ATOM 1636 C CA . HIS A 1 196 ? 15.568 9.244 5.074 1.00 88.00 196 HIS A CA 1
ATOM 1637 C C . HIS A 1 196 ? 16.490 8.986 3.874 1.00 88.00 196 HIS A C 1
ATOM 1639 O O . HIS A 1 196 ? 16.279 8.032 3.135 1.00 88.00 196 HIS A O 1
ATOM 1645 N N . MET A 1 197 ? 17.524 9.817 3.689 1.00 88.38 197 MET A N 1
ATOM 1646 C CA . MET A 1 197 ? 18.438 9.698 2.538 1.00 88.38 197 MET A CA 1
ATOM 1647 C C . MET A 1 197 ? 19.362 8.477 2.618 1.00 88.38 197 MET A C 1
ATOM 1649 O O . MET A 1 197 ? 19.732 7.916 1.594 1.00 88.38 197 MET A O 1
ATOM 1653 N N . LYS A 1 198 ? 19.765 8.073 3.832 1.00 90.38 198 LYS A N 1
ATOM 1654 C CA . LYS A 1 198 ? 20.519 6.823 4.030 1.00 90.38 198 LYS A CA 1
ATOM 1655 C C . LYS A 1 198 ? 19.677 5.630 3.577 1.00 90.38 198 LYS A C 1
ATOM 1657 O O . LYS A 1 198 ? 18.498 5.590 3.943 1.00 90.38 198 LYS A O 1
ATOM 1662 N N . PRO A 1 199 ? 20.275 4.640 2.900 1.00 92.44 199 PRO A N 1
ATOM 1663 C CA . PRO A 1 199 ? 19.560 3.426 2.547 1.00 92.44 199 PRO A CA 1
ATOM 1664 C C . PRO A 1 199 ? 18.979 2.746 3.800 1.00 92.44 199 PRO A C 1
ATOM 1666 O O . PRO A 1 199 ? 19.461 2.936 4.923 1.00 92.44 199 PRO A O 1
ATOM 1669 N N . LEU A 1 200 ? 17.853 2.064 3.621 1.00 93.25 200 LEU A N 1
ATOM 1670 C CA . LEU A 1 200 ? 17.360 1.048 4.540 1.00 93.25 200 LEU A CA 1
ATOM 1671 C C . LEU A 1 200 ? 18.307 -0.150 4.522 1.00 93.25 200 LEU A C 1
ATOM 1673 O O . LEU A 1 200 ? 18.960 -0.420 3.515 1.00 93.25 200 LEU A O 1
ATOM 1677 N N . ASP A 1 201 ? 18.343 -0.847 5.648 1.00 93.88 201 ASP A N 1
ATOM 1678 C CA . ASP A 1 201 ? 19.000 -2.141 5.760 1.00 93.88 201 ASP A CA 1
ATOM 1679 C C . ASP A 1 201 ? 18.268 -3.183 4.895 1.00 93.88 201 ASP A C 1
ATOM 1681 O O . ASP A 1 201 ? 17.035 -3.157 4.803 1.00 93.88 201 ASP A O 1
ATOM 1685 N N . GLU A 1 202 ? 19.018 -4.100 4.282 1.00 95.00 202 GLU A N 1
ATOM 1686 C CA . GLU A 1 202 ? 18.483 -5.170 3.430 1.00 95.00 202 GLU A CA 1
ATOM 1687 C C . GLU A 1 202 ? 17.460 -6.017 4.189 1.00 95.00 202 GLU A C 1
ATOM 1689 O O . GLU A 1 202 ? 16.417 -6.372 3.637 1.00 95.00 202 GLU A O 1
ATOM 1694 N N . TYR A 1 203 ? 17.696 -6.237 5.485 1.00 95.75 203 TYR A N 1
ATOM 1695 C CA . TYR A 1 203 ? 16.745 -6.903 6.367 1.00 95.75 203 TYR A CA 1
ATOM 1696 C C . TYR A 1 203 ? 15.377 -6.206 6.371 1.00 95.75 203 TYR A C 1
ATOM 1698 O O . TYR A 1 203 ? 14.343 -6.841 6.186 1.00 95.75 203 TYR A O 1
ATOM 1706 N N . GLN A 1 204 ? 15.347 -4.876 6.511 1.00 95.19 204 GLN A N 1
ATOM 1707 C CA . GLN A 1 204 ? 14.089 -4.123 6.536 1.00 95.19 204 GLN A CA 1
ATOM 1708 C C . GLN A 1 204 ? 13.384 -4.124 5.179 1.00 95.19 204 GLN A C 1
ATOM 1710 O O . GLN A 1 204 ? 12.154 -4.163 5.136 1.00 95.19 204 GLN A O 1
ATOM 1715 N N . LEU A 1 205 ? 14.140 -4.096 4.076 1.00 96.81 205 LEU A N 1
ATOM 1716 C CA . LEU A 1 205 ? 13.581 -4.232 2.728 1.00 96.81 205 LEU A CA 1
ATOM 1717 C C . LEU A 1 205 ? 12.913 -5.603 2.553 1.00 96.81 205 LEU A C 1
ATOM 1719 O O . LEU A 1 205 ? 11.799 -5.685 2.034 1.00 96.81 205 LEU A O 1
ATOM 1723 N N . GLN A 1 206 ? 13.547 -6.667 3.052 1.00 97.62 206 GLN A N 1
ATOM 1724 C CA . GLN A 1 206 ? 12.981 -8.013 3.030 1.00 97.62 206 GLN A CA 1
ATOM 1725 C C . GLN A 1 206 ? 11.686 -8.103 3.848 1.00 97.62 206 GLN A C 1
ATOM 1727 O O . GLN A 1 206 ? 10.708 -8.679 3.371 1.00 97.62 206 GLN A O 1
ATOM 1732 N N . ILE A 1 207 ? 11.638 -7.489 5.035 1.00 97.88 207 ILE A N 1
ATOM 1733 C CA . ILE A 1 207 ? 10.412 -7.423 5.844 1.00 97.88 207 ILE A CA 1
ATOM 1734 C C . ILE A 1 207 ? 9.292 -6.687 5.107 1.00 97.88 207 ILE A C 1
ATOM 1736 O O . ILE A 1 207 ? 8.155 -7.158 5.111 1.00 97.88 207 ILE A O 1
ATOM 1740 N N . TRP A 1 208 ? 9.587 -5.575 4.425 1.00 98.00 208 TRP A N 1
ATOM 1741 C CA . TRP A 1 208 ? 8.584 -4.893 3.606 1.00 98.00 208 TRP A CA 1
ATOM 1742 C C . TRP A 1 208 ? 8.057 -5.778 2.478 1.00 98.00 208 TRP A C 1
ATOM 1744 O O . TRP A 1 208 ? 6.848 -5.819 2.274 1.00 98.00 208 TRP A O 1
ATOM 1754 N N . HIS A 1 209 ? 8.920 -6.517 1.779 1.00 98.25 209 HIS A N 1
ATOM 1755 C CA . HIS A 1 209 ? 8.475 -7.462 0.754 1.00 98.25 209 HIS A CA 1
ATOM 1756 C C . HIS A 1 209 ? 7.559 -8.547 1.319 1.00 98.25 209 HIS A C 1
ATOM 1758 O O . HIS A 1 209 ? 6.476 -8.744 0.779 1.00 98.25 209 HIS A O 1
ATOM 1764 N N . GLN A 1 210 ? 7.937 -9.176 2.434 1.00 98.19 210 GLN A N 1
ATOM 1765 C CA . GLN A 1 210 ? 7.116 -10.206 3.079 1.00 98.19 210 GLN A CA 1
ATOM 1766 C C . GLN A 1 210 ? 5.769 -9.656 3.561 1.00 98.19 210 GLN A C 1
ATOM 1768 O O . GLN A 1 210 ? 4.740 -10.321 3.442 1.00 98.19 210 GLN A O 1
ATOM 1773 N N . TYR A 1 211 ? 5.757 -8.428 4.081 1.00 97.88 211 TYR A N 1
ATOM 1774 C CA . TYR A 1 211 ? 4.521 -7.789 4.512 1.00 97.88 211 TYR A CA 1
ATOM 1775 C C . TYR A 1 211 ? 3.619 -7.461 3.310 1.00 97.88 211 TYR A C 1
ATOM 1777 O O . TYR A 1 211 ? 2.414 -7.713 3.343 1.00 97.88 211 TYR A O 1
ATOM 1785 N N . LEU A 1 212 ? 4.190 -6.959 2.213 1.00 98.00 212 LEU A N 1
ATOM 1786 C CA . LEU A 1 212 ? 3.440 -6.742 0.978 1.00 98.00 212 LEU A CA 1
ATOM 1787 C C . LEU A 1 212 ? 2.930 -8.064 0.388 1.00 98.00 212 LEU A C 1
ATOM 1789 O O . LEU A 1 212 ? 1.773 -8.108 -0.004 1.00 98.00 212 LEU A O 1
ATOM 1793 N N . ASP A 1 213 ? 3.717 -9.148 0.401 1.00 97.81 213 ASP A N 1
ATOM 1794 C CA . ASP A 1 213 ? 3.278 -10.484 -0.041 1.00 97.81 213 ASP A CA 1
ATOM 1795 C C . ASP A 1 213 ? 2.056 -10.953 0.759 1.00 97.81 213 ASP A C 1
ATOM 1797 O O . ASP A 1 213 ? 1.070 -11.428 0.196 1.00 97.81 213 ASP A O 1
ATOM 1801 N N . PHE A 1 214 ? 2.094 -10.777 2.081 1.00 96.75 214 PHE A N 1
ATOM 1802 C CA . PHE A 1 214 ? 0.990 -11.133 2.966 1.00 96.75 214 PHE A CA 1
ATOM 1803 C C . PHE A 1 214 ? -0.307 -10.385 2.613 1.00 96.75 214 PHE A C 1
ATOM 1805 O O . PHE A 1 214 ? -1.371 -11.003 2.504 1.00 96.75 214 PHE A O 1
ATOM 1812 N N . VAL A 1 215 ? -0.231 -9.071 2.389 1.00 95.38 215 VAL A N 1
ATOM 1813 C CA . VAL A 1 215 ? -1.408 -8.257 2.035 1.00 95.38 215 VAL A CA 1
ATOM 1814 C C . VAL A 1 215 ? -1.848 -8.480 0.591 1.00 95.38 215 VAL A C 1
ATOM 1816 O O . VAL A 1 215 ? -3.047 -8.506 0.315 1.00 95.38 215 VAL A O 1
ATOM 1819 N N . ASP A 1 216 ? -0.917 -8.752 -0.318 1.00 95.12 216 ASP A N 1
ATOM 1820 C CA . ASP A 1 216 ? -1.226 -9.123 -1.697 1.00 95.12 216 ASP A CA 1
ATOM 1821 C C . ASP A 1 216 ? -1.993 -10.455 -1.776 1.00 95.12 216 ASP A C 1
ATOM 1823 O O . ASP A 1 216 ? -2.748 -10.662 -2.725 1.00 95.12 216 ASP A O 1
ATOM 1827 N N . MET A 1 217 ? -1.862 -11.334 -0.778 1.00 93.31 217 MET A N 1
ATOM 1828 C CA . MET A 1 217 ? -2.621 -12.587 -0.701 1.00 93.31 217 MET A CA 1
ATOM 1829 C C . MET A 1 217 ? -3.954 -12.453 0.042 1.00 93.31 217 MET A C 1
ATOM 1831 O O . MET A 1 217 ? -4.933 -13.075 -0.363 1.00 93.31 217 MET A O 1
ATOM 1835 N N . GLN A 1 218 ? -4.004 -11.693 1.141 1.00 88.75 218 GLN A N 1
ATOM 1836 C CA . GLN A 1 218 ? -5.160 -11.700 2.056 1.00 88.75 218 GLN A CA 1
ATOM 1837 C C . GLN A 1 218 ? -5.973 -10.402 2.067 1.00 88.75 218 GLN A C 1
ATOM 1839 O O . GLN A 1 218 ? -7.114 -10.396 2.526 1.00 88.75 218 GLN A O 1
ATOM 1844 N N . GLY A 1 219 ? -5.392 -9.292 1.616 1.00 89.19 219 GLY A N 1
ATOM 1845 C CA . GLY A 1 219 ? -5.960 -7.964 1.794 1.00 89.19 219 GLY A CA 1
ATOM 1846 C C . GLY A 1 219 ? -6.903 -7.520 0.684 1.00 89.19 219 GLY A C 1
ATOM 1847 O O . GLY A 1 219 ? -6.711 -7.826 -0.497 1.00 89.19 219 GLY A O 1
ATOM 1848 N N . ASP A 1 220 ? -7.898 -6.714 1.063 1.00 91.19 220 ASP A N 1
ATOM 1849 C CA . ASP A 1 220 ? -8.727 -5.974 0.113 1.00 91.19 220 ASP A CA 1
ATOM 1850 C C . ASP A 1 220 ? -7.928 -4.855 -0.583 1.00 91.19 220 ASP A C 1
ATOM 1852 O O . ASP A 1 220 ? -6.807 -4.513 -0.187 1.00 91.19 220 ASP A O 1
ATOM 1856 N N . LEU A 1 221 ? -8.481 -4.292 -1.664 1.00 91.50 221 LEU A N 1
ATOM 1857 C CA . LEU A 1 221 ? -7.808 -3.243 -2.441 1.00 91.50 221 LEU A CA 1
ATOM 1858 C C . LEU A 1 221 ? -7.439 -2.038 -1.565 1.00 91.50 221 LEU A C 1
ATOM 1860 O O . LEU A 1 221 ? -6.344 -1.499 -1.683 1.00 91.50 221 LEU A O 1
ATOM 1864 N N . ASP A 1 222 ? -8.334 -1.645 -0.663 1.00 91.19 222 ASP A N 1
ATOM 1865 C CA . ASP A 1 222 ? -8.156 -0.480 0.196 1.00 91.19 222 ASP A CA 1
ATOM 1866 C C . ASP A 1 222 ? -6.997 -0.652 1.196 1.00 91.19 222 ASP A C 1
ATOM 1868 O O . ASP A 1 222 ? -6.150 0.234 1.325 1.00 91.19 222 ASP A O 1
ATOM 1872 N N . TRP A 1 223 ? -6.901 -1.808 1.860 1.00 93.06 223 TRP A N 1
ATOM 1873 C CA . TRP A 1 223 ? -5.780 -2.141 2.739 1.00 93.06 223 TRP A CA 1
ATOM 1874 C C . TRP A 1 223 ? -4.476 -2.236 1.950 1.00 93.06 223 TRP A C 1
ATOM 1876 O O . TRP A 1 223 ? -3.471 -1.647 2.351 1.00 93.06 223 TRP A O 1
ATOM 1886 N N . THR A 1 224 ? -4.512 -2.906 0.797 1.00 95.19 224 THR A N 1
ATOM 1887 C CA . THR A 1 224 ? -3.349 -3.072 -0.082 1.00 95.19 224 THR A CA 1
ATOM 1888 C C . THR A 1 224 ? -2.783 -1.711 -0.480 1.00 95.19 224 THR A C 1
ATOM 1890 O O . THR A 1 224 ? -1.619 -1.422 -0.210 1.00 95.19 224 THR A O 1
ATOM 1893 N N . VAL A 1 225 ? -3.620 -0.818 -1.020 1.00 95.19 225 VAL A N 1
ATOM 1894 C CA . VAL A 1 225 ? -3.230 0.554 -1.383 1.00 95.19 225 VAL A CA 1
ATOM 1895 C C . VAL A 1 225 ? -2.623 1.286 -0.189 1.00 95.19 225 VAL A C 1
ATOM 1897 O O . VAL A 1 225 ? -1.546 1.869 -0.311 1.00 95.19 225 VAL A O 1
ATOM 1900 N N . LYS A 1 226 ? -3.278 1.249 0.977 1.00 93.88 226 LYS A N 1
ATOM 1901 C CA . LYS A 1 226 ? -2.794 1.935 2.184 1.00 93.88 226 LYS A CA 1
ATOM 1902 C C . LYS A 1 226 ? -1.423 1.423 2.630 1.00 93.88 226 LYS A C 1
ATOM 1904 O O . LYS A 1 226 ? -0.555 2.238 2.950 1.00 93.88 226 LYS A O 1
ATOM 1909 N N . LEU A 1 227 ? -1.196 0.108 2.602 1.00 95.94 227 LEU A N 1
ATOM 1910 C CA . LEU A 1 227 ? 0.093 -0.467 2.978 1.00 95.94 227 LEU A CA 1
ATOM 1911 C C . LEU A 1 227 ? 1.195 -0.112 1.972 1.00 95.94 227 LEU A C 1
ATOM 1913 O O . LEU A 1 227 ? 2.281 0.283 2.396 1.00 95.94 227 LEU A O 1
ATOM 1917 N N . TYR A 1 228 ? 0.925 -0.180 0.664 1.00 97.12 228 TYR A N 1
ATOM 1918 C CA . TYR A 1 228 ? 1.891 0.237 -0.360 1.00 97.12 228 TYR A CA 1
ATOM 1919 C C . TYR A 1 228 ? 2.263 1.713 -0.222 1.00 97.12 228 TYR A C 1
ATOM 1921 O O . TYR A 1 228 ? 3.444 2.057 -0.207 1.00 97.12 228 TYR A O 1
ATOM 1929 N N . GLU A 1 229 ? 1.275 2.597 -0.065 1.00 94.94 229 GLU A N 1
ATOM 1930 C CA . GLU A 1 229 ? 1.528 4.027 0.135 1.00 94.94 229 GLU A CA 1
ATOM 1931 C C . GLU A 1 229 ? 2.405 4.284 1.361 1.00 94.94 229 GLU A C 1
ATOM 1933 O O . GLU A 1 229 ? 3.268 5.161 1.324 1.00 94.94 229 GLU A O 1
ATOM 1938 N N . ARG A 1 230 ? 2.237 3.492 2.424 1.00 94.88 230 ARG A N 1
ATOM 1939 C CA . ARG A 1 230 ? 3.083 3.570 3.611 1.00 94.88 230 ARG A CA 1
ATOM 1940 C C . ARG A 1 230 ? 4.481 3.010 3.384 1.00 94.88 230 ARG A C 1
ATOM 1942 O O . ARG A 1 230 ? 5.444 3.649 3.796 1.00 94.88 230 ARG A O 1
ATOM 1949 N N . CYS A 1 231 ? 4.606 1.863 2.721 1.00 96.31 231 CYS A N 1
ATOM 1950 C CA . CYS A 1 231 ? 5.889 1.253 2.365 1.00 96.31 231 CYS A CA 1
ATOM 1951 C C . CYS A 1 231 ? 6.755 2.216 1.541 1.00 96.31 231 CYS A C 1
ATOM 1953 O O . CYS A 1 231 ? 7.964 2.323 1.750 1.00 96.31 231 CYS A O 1
ATOM 1955 N N . LEU A 1 232 ? 6.131 2.980 0.643 1.00 96.25 232 LEU A N 1
ATOM 1956 C CA . LEU A 1 232 ? 6.811 3.965 -0.194 1.00 96.25 232 LEU A CA 1
ATOM 1957 C C . LEU A 1 232 ? 7.311 5.194 0.573 1.00 96.25 232 LEU A C 1
ATOM 1959 O O . LEU A 1 232 ? 8.096 5.951 0.013 1.00 96.25 232 LEU A O 1
ATOM 1963 N N . ILE A 1 233 ? 6.917 5.410 1.834 1.00 93.38 233 ILE A N 1
ATOM 1964 C CA . ILE A 1 233 ? 7.458 6.512 2.643 1.00 93.38 233 ILE A CA 1
ATOM 1965 C C . ILE A 1 233 ? 8.958 6.289 2.907 1.00 93.38 233 ILE A C 1
ATOM 1967 O O . ILE A 1 233 ? 9.758 7.124 2.479 1.00 93.38 233 ILE A O 1
ATOM 1971 N N . PRO A 1 234 ? 9.394 5.200 3.572 1.00 94.50 234 PRO A N 1
ATOM 1972 C CA . PRO A 1 234 ? 10.815 4.928 3.752 1.00 94.50 234 PRO A CA 1
ATOM 1973 C C . PRO A 1 234 ? 11.477 4.348 2.491 1.00 94.50 234 PRO A C 1
ATOM 1975 O O . PRO A 1 234 ? 12.679 4.549 2.318 1.00 94.50 234 PRO A O 1
ATOM 1978 N N . CYS A 1 235 ? 10.717 3.696 1.598 1.00 95.25 235 CYS A N 1
ATOM 1979 C CA . CYS A 1 235 ? 11.242 3.051 0.386 1.00 95.25 235 CYS A CA 1
ATOM 1980 C C . CYS A 1 235 ? 11.140 3.926 -0.881 1.00 95.25 235 CYS A C 1
ATOM 1982 O O . CYS A 1 235 ? 11.229 3.424 -1.997 1.00 95.25 235 CYS A O 1
ATOM 1984 N N . ALA A 1 236 ? 10.961 5.245 -0.748 1.00 94.94 236 ALA A N 1
ATOM 1985 C CA . ALA A 1 236 ? 10.696 6.121 -1.893 1.00 94.94 236 ALA A CA 1
ATOM 1986 C C . ALA A 1 236 ? 11.801 6.104 -2.966 1.00 94.94 236 ALA A C 1
ATOM 1988 O O . ALA A 1 236 ? 11.510 6.322 -4.139 1.00 94.94 236 ALA A O 1
ATOM 1989 N N . SER A 1 237 ? 13.055 5.860 -2.578 1.00 92.94 237 SER A N 1
ATOM 1990 C CA . SER A 1 237 ? 14.221 5.820 -3.472 1.00 92.94 237 SER A CA 1
ATOM 1991 C C . SER A 1 237 ? 14.441 4.476 -4.172 1.00 92.94 237 SER A C 1
ATOM 1993 O O . SER A 1 237 ? 15.392 4.363 -4.939 1.00 92.94 237 SER A O 1
ATOM 1995 N N . TYR A 1 238 ? 13.604 3.474 -3.898 1.00 95.12 238 TYR A N 1
ATOM 1996 C CA . TYR A 1 238 ? 13.790 2.085 -4.313 1.00 95.12 238 TYR A CA 1
ATOM 1997 C C . TYR A 1 238 ? 12.816 1.725 -5.446 1.00 95.12 238 TYR A C 1
ATOM 1999 O O . TYR A 1 238 ? 11.617 1.567 -5.187 1.00 95.12 238 TYR A O 1
ATOM 2007 N N . PRO A 1 239 ? 13.276 1.650 -6.713 1.00 95.69 239 PRO A N 1
ATOM 2008 C CA . PRO A 1 239 ? 12.415 1.400 -7.870 1.00 95.69 239 PRO A CA 1
ATOM 2009 C C . PRO A 1 239 ? 11.566 0.134 -7.768 1.00 95.69 239 PRO A C 1
ATOM 2011 O O . PRO A 1 239 ? 10.434 0.126 -8.243 1.00 95.69 239 PRO A O 1
ATOM 2014 N N . GLU A 1 240 ? 12.084 -0.915 -7.138 1.00 96.81 240 GLU A N 1
ATOM 2015 C CA . GLU A 1 240 ? 11.438 -2.217 -7.012 1.00 96.81 240 GLU A CA 1
ATOM 2016 C C . GLU A 1 240 ? 10.086 -2.143 -6.288 1.00 96.81 240 GLU A C 1
ATOM 2018 O O . GLU A 1 240 ? 9.128 -2.780 -6.723 1.00 96.81 240 GLU A O 1
ATOM 2023 N N . PHE A 1 241 ? 9.949 -1.297 -5.260 1.00 97.81 241 PHE A N 1
ATOM 2024 C CA . PHE A 1 241 ? 8.674 -1.113 -4.556 1.00 97.81 241 PHE A CA 1
ATOM 2025 C C . PHE A 1 241 ? 7.662 -0.327 -5.390 1.00 97.81 241 PHE A C 1
ATOM 2027 O O . PHE A 1 241 ? 6.462 -0.587 -5.311 1.00 97.81 241 PHE A O 1
ATOM 2034 N N . TRP A 1 242 ? 8.129 0.617 -6.212 1.00 98.06 242 TRP A N 1
ATOM 2035 C CA . TRP A 1 242 ? 7.263 1.355 -7.132 1.00 98.06 242 TRP A CA 1
ATOM 2036 C C . TRP A 1 242 ? 6.749 0.464 -8.253 1.00 98.06 242 TRP A C 1
ATOM 2038 O O . TRP A 1 242 ? 5.548 0.464 -8.508 1.00 98.06 242 TRP A O 1
ATOM 2048 N N . VAL A 1 243 ? 7.639 -0.300 -8.893 1.00 97.69 243 VAL A N 1
ATOM 2049 C CA . VAL A 1 243 ? 7.278 -1.260 -9.946 1.00 97.69 243 VAL A CA 1
ATOM 2050 C C . VAL A 1 243 ? 6.267 -2.261 -9.404 1.00 97.69 243 VAL A C 1
ATOM 2052 O O . VAL A 1 243 ? 5.186 -2.398 -9.970 1.00 97.69 243 VAL A O 1
ATOM 2055 N N . ARG A 1 244 ? 6.564 -2.862 -8.246 1.00 98.12 244 ARG A N 1
ATOM 2056 C CA . ARG A 1 244 ? 5.659 -3.802 -7.587 1.00 98.12 244 ARG A CA 1
ATOM 2057 C C . ARG A 1 244 ? 4.296 -3.177 -7.289 1.00 98.12 244 ARG A C 1
ATOM 2059 O O . ARG A 1 244 ? 3.277 -3.779 -7.599 1.00 98.12 244 ARG A O 1
ATOM 2066 N N . TYR A 1 245 ? 4.253 -1.957 -6.745 1.00 98.00 245 TYR A N 1
ATOM 2067 C CA . TYR A 1 245 ? 2.986 -1.270 -6.483 1.00 98.00 245 TYR A CA 1
ATOM 2068 C C . TYR A 1 245 ? 2.160 -1.075 -7.759 1.00 98.00 245 TYR A C 1
ATOM 2070 O O . TYR A 1 245 ? 0.968 -1.364 -7.771 1.00 98.00 245 TYR A O 1
ATOM 2078 N N . ILE A 1 246 ? 2.788 -0.605 -8.838 1.00 97.25 246 ILE A N 1
ATOM 2079 C CA . ILE A 1 246 ? 2.122 -0.338 -10.118 1.00 97.25 246 ILE A CA 1
ATOM 2080 C C . ILE A 1 246 ? 1.551 -1.635 -10.703 1.00 97.25 246 ILE A C 1
ATOM 2082 O O . ILE A 1 246 ? 0.376 -1.673 -11.058 1.00 97.25 246 ILE A O 1
ATOM 2086 N N . GLU A 1 247 ? 2.342 -2.708 -10.738 1.00 96.31 247 GLU A N 1
ATOM 2087 C CA . GLU A 1 247 ? 1.919 -4.014 -11.259 1.00 96.31 247 GLU A CA 1
ATOM 2088 C C . GLU A 1 247 ? 0.784 -4.630 -10.428 1.00 96.31 247 GLU A C 1
ATOM 2090 O O . GLU A 1 247 ? -0.219 -5.096 -10.977 1.00 96.31 247 GLU A O 1
ATOM 2095 N N . THR A 1 248 ? 0.877 -4.566 -9.098 1.00 96.44 248 THR A N 1
ATOM 2096 C CA . THR A 1 248 ? -0.192 -5.037 -8.208 1.00 96.44 248 THR A CA 1
ATOM 2097 C C . THR A 1 248 ? -1.480 -4.232 -8.397 1.00 96.44 248 THR A C 1
ATOM 2099 O O . THR A 1 248 ? -2.574 -4.797 -8.404 1.00 96.44 248 THR A O 1
ATOM 2102 N N . MET A 1 249 ? -1.391 -2.913 -8.583 1.00 96.25 249 MET A N 1
ATOM 2103 C CA . MET A 1 249 ? -2.580 -2.092 -8.826 1.00 96.25 249 MET A CA 1
ATOM 2104 C C . MET A 1 249 ? -3.208 -2.374 -10.195 1.00 96.25 249 MET A C 1
ATOM 2106 O O . MET A 1 249 ? -4.430 -2.465 -10.272 1.00 96.25 249 MET A O 1
ATOM 2110 N N . GLU A 1 250 ? -2.418 -2.576 -11.253 1.00 93.38 250 GLU A N 1
ATOM 2111 C CA . GLU A 1 250 ? -2.943 -2.967 -12.572 1.00 93.38 250 GLU A CA 1
ATOM 2112 C C . GLU A 1 250 ? -3.664 -4.322 -12.517 1.00 93.38 250 GLU A C 1
ATOM 2114 O O . GLU A 1 250 ? -4.790 -4.445 -13.000 1.00 93.38 250 GLU A O 1
ATOM 2119 N N . THR A 1 251 ? -3.063 -5.329 -11.872 1.00 94.25 251 THR A N 1
ATOM 2120 C CA . THR A 1 251 ? -3.660 -6.675 -11.756 1.00 94.25 251 THR A CA 1
ATOM 2121 C C . THR A 1 251 ? -4.955 -6.690 -10.945 1.00 94.25 251 THR A C 1
ATOM 2123 O O . THR A 1 251 ? -5.865 -7.457 -11.255 1.00 94.25 251 THR A O 1
ATOM 2126 N N . ARG A 1 252 ? -5.082 -5.811 -9.945 1.00 93.00 252 ARG A N 1
ATOM 2127 C CA . ARG A 1 252 ? -6.288 -5.665 -9.112 1.00 93.00 252 ARG A CA 1
ATOM 2128 C C . ARG A 1 252 ? -7.328 -4.689 -9.684 1.00 93.00 252 ARG A C 1
ATOM 2130 O O . ARG A 1 252 ? -8.287 -4.355 -8.992 1.00 93.00 252 ARG A O 1
ATOM 2137 N N . GLY A 1 253 ? -7.154 -4.211 -10.920 1.00 90.56 253 GLY A N 1
ATOM 2138 C CA . GLY A 1 253 ? -8.093 -3.302 -11.592 1.00 90.56 253 GLY A CA 1
ATOM 2139 C C . GLY A 1 253 ? -7.985 -1.825 -11.178 1.00 90.56 253 GLY A C 1
ATOM 2140 O O . GLY A 1 253 ? -8.768 -0.996 -11.634 1.00 90.56 253 GLY A O 1
ATOM 2141 N N . GLY A 1 254 ? -6.998 -1.462 -10.360 1.00 91.19 254 GLY A N 1
ATOM 2142 C CA . GLY A 1 254 ? -6.702 -0.102 -9.902 1.00 91.19 254 GLY A CA 1
ATOM 2143 C C . GLY A 1 254 ? -5.847 0.714 -10.879 1.00 91.19 254 GLY A C 1
ATOM 2144 O O . GLY A 1 254 ? -4.893 1.367 -10.456 1.00 91.19 254 GLY A O 1
ATOM 2145 N N . ARG A 1 255 ? -6.173 0.705 -12.177 1.00 92.25 255 ARG A N 1
ATOM 2146 C CA . ARG A 1 255 ? -5.374 1.355 -13.241 1.00 92.25 255 ARG A CA 1
ATOM 2147 C C . ARG A 1 255 ? -5.103 2.842 -12.993 1.00 92.25 255 ARG A C 1
ATOM 2149 O O . ARG A 1 255 ? -4.004 3.336 -13.233 1.00 92.25 255 ARG A O 1
ATOM 2156 N N . GLU A 1 256 ? -6.086 3.586 -12.490 1.00 93.25 256 GLU A N 1
ATOM 2157 C CA . GLU A 1 256 ? -5.883 5.005 -12.163 1.00 93.25 256 GLU A CA 1
ATOM 2158 C C . GLU A 1 256 ? -4.835 5.190 -11.059 1.00 93.25 256 GLU A C 1
ATOM 2160 O O . GLU A 1 256 ? -3.980 6.073 -11.145 1.00 93.25 256 GLU A O 1
ATOM 2165 N N . ILE A 1 257 ? -4.852 4.318 -10.048 1.00 94.62 257 ILE A N 1
ATOM 2166 C CA . ILE A 1 257 ? -3.888 4.331 -8.944 1.00 94.62 257 ILE A CA 1
ATOM 2167 C C . ILE A 1 257 ? -2.489 3.990 -9.467 1.00 94.62 257 ILE A C 1
ATOM 2169 O O . ILE A 1 257 ? -1.531 4.687 -9.128 1.00 94.62 257 ILE A O 1
ATOM 2173 N N . ALA A 1 258 ? -2.380 2.980 -10.333 1.00 95.56 258 ALA A N 1
ATOM 2174 C CA . ALA A 1 258 ? -1.133 2.592 -10.986 1.00 95.56 258 ALA A CA 1
ATOM 2175 C C . ALA A 1 258 ? -0.529 3.750 -11.804 1.00 95.56 258 ALA A C 1
ATOM 2177 O O . ALA A 1 258 ? 0.635 4.106 -11.614 1.00 95.56 258 ALA A O 1
ATOM 2178 N N . ASN A 1 259 ? -1.336 4.424 -12.628 1.00 93.62 259 ASN A N 1
ATOM 2179 C CA . ASN A 1 259 ? -0.902 5.580 -13.418 1.00 93.62 259 ASN A CA 1
ATOM 2180 C C . ASN A 1 259 ? -0.455 6.764 -12.547 1.00 93.62 259 ASN A C 1
ATOM 2182 O O . ASN A 1 259 ? 0.557 7.412 -12.835 1.00 93.62 259 ASN A O 1
ATOM 2186 N N . LEU A 1 260 ? -1.174 7.042 -11.454 1.00 94.50 260 LEU A N 1
ATOM 2187 C CA . LEU A 1 260 ? -0.780 8.070 -10.487 1.00 94.50 260 LEU A CA 1
ATOM 2188 C C . LEU A 1 260 ? 0.536 7.711 -9.785 1.00 94.50 260 LEU A C 1
ATOM 2190 O O . LEU A 1 260 ? 1.389 8.584 -9.599 1.00 94.50 260 LEU A O 1
ATOM 2194 N N . ALA A 1 261 ? 0.722 6.442 -9.416 1.00 95.94 261 ALA A N 1
ATOM 2195 C CA . ALA A 1 261 ? 1.956 5.948 -8.819 1.00 95.94 261 ALA A CA 1
ATOM 2196 C C . ALA A 1 261 ? 3.136 6.063 -9.794 1.00 95.94 261 ALA A C 1
ATOM 2198 O O . ALA A 1 261 ? 4.168 6.616 -9.413 1.00 95.94 261 ALA A O 1
ATOM 2199 N N . LEU A 1 262 ? 2.955 5.651 -11.053 1.00 95.19 262 LEU A N 1
ATOM 2200 C CA . LEU A 1 262 ? 3.943 5.761 -12.128 1.00 95.19 262 LEU A CA 1
ATOM 2201 C C . LEU A 1 262 ? 4.381 7.215 -12.339 1.00 95.19 262 LEU A C 1
ATOM 2203 O O . LEU A 1 262 ? 5.572 7.524 -12.303 1.00 95.19 262 LEU A O 1
ATOM 2207 N N . ALA A 1 263 ? 3.418 8.130 -12.489 1.00 92.56 263 ALA A N 1
ATOM 2208 C CA . ALA A 1 263 ? 3.697 9.549 -12.685 1.00 92.56 263 ALA A CA 1
ATOM 2209 C C . ALA A 1 263 ? 4.410 10.175 -11.478 1.00 92.56 263 ALA A C 1
ATOM 2211 O O . ALA A 1 263 ? 5.297 11.016 -11.642 1.00 92.56 263 ALA A O 1
ATOM 2212 N N . ARG A 1 264 ? 4.034 9.783 -10.256 1.00 94.31 264 ARG A N 1
ATOM 2213 C CA . ARG A 1 264 ? 4.668 10.268 -9.026 1.00 94.31 264 ARG A CA 1
ATOM 2214 C C . ARG A 1 264 ? 6.100 9.753 -8.900 1.00 94.31 264 ARG A C 1
ATOM 2216 O O . ARG A 1 264 ? 6.992 10.543 -8.588 1.00 94.31 264 ARG A O 1
ATOM 2223 N N . ALA A 1 265 ? 6.319 8.470 -9.165 1.00 95.25 265 ALA A N 1
ATOM 2224 C CA . ALA A 1 265 ? 7.631 7.843 -9.135 1.00 95.25 265 ALA A CA 1
ATOM 2225 C C . ALA A 1 265 ? 8.588 8.523 -10.122 1.00 95.25 265 ALA A C 1
ATOM 2227 O O . ALA A 1 265 ? 9.625 9.037 -9.698 1.00 95.25 265 ALA A O 1
ATOM 2228 N N . SER A 1 266 ? 8.199 8.634 -11.399 1.00 91.69 266 SER A N 1
ATOM 2229 C CA . SER A 1 266 ? 9.068 9.173 -12.453 1.00 91.69 266 SER A CA 1
ATOM 2230 C C . SER A 1 266 ? 9.369 10.659 -12.262 1.00 91.69 266 SER A C 1
ATOM 2232 O O . SER A 1 266 ? 10.511 11.087 -12.404 1.00 91.69 266 SER A O 1
ATOM 2234 N N . LYS A 1 267 ? 8.366 11.459 -11.870 1.00 89.81 267 LYS A N 1
ATOM 2235 C CA . LYS A 1 267 ? 8.502 12.922 -11.778 1.00 89.81 267 LYS A CA 1
ATOM 2236 C C . LYS A 1 267 ? 9.040 13.420 -10.450 1.00 89.81 267 LYS A C 1
ATOM 2238 O O . LYS A 1 267 ? 9.431 14.587 -10.384 1.00 89.81 267 LYS A O 1
ATOM 2243 N N . THR A 1 268 ? 9.021 12.613 -9.389 1.00 89.56 268 THR A N 1
ATOM 2244 C CA . THR A 1 268 ? 9.368 13.071 -8.030 1.00 89.56 268 THR A CA 1
ATOM 2245 C C . THR A 1 268 ? 10.553 12.318 -7.452 1.00 89.56 268 THR A C 1
ATOM 2247 O O . THR A 1 268 ? 11.549 12.961 -7.128 1.00 89.56 268 THR A O 1
ATOM 2250 N N . PHE A 1 269 ? 10.466 10.993 -7.345 1.00 89.25 269 PHE A N 1
ATOM 2251 C CA . PHE A 1 269 ? 11.404 10.211 -6.534 1.00 89.25 269 PHE A CA 1
ATOM 2252 C C . PHE A 1 269 ? 12.522 9.554 -7.347 1.00 89.25 269 PHE A C 1
ATOM 2254 O O . PHE A 1 269 ? 13.669 9.557 -6.915 1.00 89.25 269 PHE A O 1
ATOM 2261 N N . LEU A 1 270 ? 12.212 9.058 -8.545 1.00 90.56 270 LEU A N 1
ATOM 2262 C CA . LEU A 1 270 ? 13.118 8.252 -9.369 1.00 90.56 270 LEU A CA 1
ATOM 2263 C C . LEU A 1 270 ? 13.557 8.982 -10.647 1.00 90.56 270 LEU A C 1
ATOM 2265 O O . LEU A 1 270 ? 13.960 8.347 -11.617 1.00 90.56 270 LEU A O 1
ATOM 2269 N N . LYS A 1 271 ? 13.523 10.324 -10.648 1.00 87.31 271 LYS A N 1
ATOM 2270 C CA . LYS A 1 271 ? 13.809 11.163 -11.833 1.00 87.31 271 LYS A CA 1
ATOM 2271 C C . LYS A 1 271 ? 15.147 10.859 -12.506 1.00 87.31 271 LYS A C 1
ATOM 2273 O O . LYS A 1 271 ? 15.294 11.096 -13.695 1.00 87.31 271 LYS A O 1
ATOM 2278 N N . ARG A 1 272 ? 16.130 10.404 -11.725 1.00 84.69 272 ARG A N 1
ATOM 2279 C CA . ARG A 1 272 ? 17.510 10.146 -12.160 1.00 84.69 272 ARG A CA 1
ATOM 2280 C C . ARG A 1 272 ? 17.833 8.657 -12.255 1.00 84.69 272 ARG A C 1
ATOM 2282 O O . ARG A 1 272 ? 19.003 8.301 -12.220 1.00 84.69 272 ARG A O 1
ATOM 2289 N N . ILE A 1 273 ? 16.824 7.787 -12.301 1.00 86.69 273 ILE A N 1
ATOM 2290 C CA . ILE A 1 273 ? 17.023 6.338 -12.387 1.00 86.69 273 ILE A CA 1
ATOM 2291 C C . ILE A 1 273 ? 16.653 5.881 -13.802 1.00 86.69 273 ILE A C 1
ATOM 2293 O O . ILE A 1 273 ? 15.469 5.691 -14.085 1.00 86.69 273 ILE A O 1
ATOM 2297 N N . PRO A 1 274 ? 17.640 5.669 -14.698 1.00 85.75 274 PRO A N 1
ATOM 2298 C CA . PRO A 1 274 ? 17.375 5.338 -16.098 1.00 85.75 274 PRO A CA 1
ATOM 2299 C C . PRO A 1 274 ? 16.556 4.058 -16.261 1.00 85.75 274 PRO A C 1
ATOM 2301 O O . PRO A 1 274 ? 15.611 4.023 -17.040 1.00 85.75 274 PRO A O 1
ATOM 2304 N N . LEU A 1 275 ? 16.846 3.024 -15.462 1.00 85.69 275 LEU A N 1
ATOM 2305 C CA . LEU A 1 275 ? 16.100 1.761 -15.498 1.00 85.69 275 LEU A CA 1
ATOM 2306 C C . LEU A 1 275 ? 14.603 1.947 -15.201 1.00 85.69 275 LEU A C 1
ATOM 2308 O O . LEU A 1 275 ? 13.770 1.254 -15.783 1.00 85.69 275 LEU A O 1
ATOM 2312 N N . PHE A 1 276 ? 14.240 2.905 -14.344 1.00 90.56 276 PHE A N 1
ATOM 2313 C CA . PHE A 1 276 ? 12.837 3.185 -14.048 1.00 90.56 276 PHE A CA 1
ATOM 2314 C C . PHE A 1 276 ? 12.137 3.909 -15.207 1.00 90.56 276 PHE A C 1
ATOM 2316 O O . PHE A 1 276 ? 10.972 3.648 -15.498 1.00 90.56 276 PHE A O 1
ATOM 2323 N N . HIS A 1 277 ? 12.846 4.784 -15.917 1.00 90.25 277 HIS A N 1
ATOM 2324 C CA . HIS A 1 277 ? 12.326 5.446 -17.117 1.00 90.25 277 HIS A CA 1
ATOM 2325 C C . HIS A 1 277 ? 12.167 4.487 -18.301 1.00 90.25 277 HIS A C 1
ATOM 2327 O O . HIS A 1 277 ? 11.179 4.577 -19.033 1.00 90.25 277 HIS A O 1
ATOM 2333 N N . LEU A 1 278 ? 13.065 3.504 -18.433 1.00 89.12 278 LEU A N 1
ATOM 2334 C CA . LEU A 1 278 ? 12.890 2.367 -19.343 1.00 89.12 278 LEU A CA 1
ATOM 2335 C C . LEU A 1 278 ? 11.610 1.587 -19.011 1.00 89.12 278 LEU A C 1
ATOM 2337 O O . LEU A 1 278 ? 10.791 1.332 -19.896 1.00 89.12 278 LEU A O 1
ATOM 2341 N N . TYR A 1 279 ? 11.376 1.284 -17.733 1.00 92.62 279 TYR A N 1
ATOM 2342 C CA . TYR A 1 279 ? 10.118 0.680 -17.289 1.00 92.62 279 TYR A CA 1
ATOM 2343 C C . TYR A 1 279 ? 8.899 1.553 -17.648 1.00 92.62 279 TYR A C 1
ATOM 2345 O O . TYR A 1 279 ? 7.956 1.059 -18.266 1.00 92.62 279 TYR A O 1
ATOM 2353 N N . CYS A 1 280 ? 8.943 2.862 -17.368 1.00 92.25 280 CYS A N 1
ATOM 2354 C CA . CYS A 1 280 ? 7.866 3.798 -17.714 1.00 92.25 280 CYS A CA 1
ATOM 2355 C C . CYS A 1 280 ? 7.550 3.800 -19.213 1.00 92.25 280 CYS A C 1
ATOM 2357 O O . CYS A 1 280 ? 6.382 3.835 -19.596 1.00 92.25 280 CYS A O 1
ATOM 2359 N N . SER A 1 281 ? 8.583 3.766 -20.057 1.00 91.50 281 SER A N 1
ATOM 2360 C CA . SER A 1 281 ? 8.423 3.714 -21.508 1.00 91.50 281 SER A CA 1
ATOM 2361 C C . SER A 1 281 ? 7.668 2.456 -21.940 1.00 91.50 281 SER A C 1
ATOM 2363 O O . SER A 1 281 ? 6.685 2.555 -22.671 1.00 91.50 281 SER A O 1
ATOM 2365 N N . LYS A 1 282 ? 8.053 1.289 -21.405 1.00 91.00 282 LYS A N 1
ATOM 2366 C CA . LYS A 1 282 ? 7.399 0.007 -21.702 1.00 91.00 282 LYS A CA 1
ATOM 2367 C C . LYS A 1 282 ? 5.930 -0.004 -21.273 1.00 91.00 282 LYS A C 1
ATOM 2369 O O . LYS A 1 282 ? 5.081 -0.435 -22.045 1.00 91.00 282 LYS A O 1
ATOM 2374 N N . VAL A 1 283 ? 5.626 0.483 -20.069 1.00 92.25 283 VAL A N 1
ATOM 2375 C CA . VAL A 1 283 ? 4.242 0.544 -19.564 1.00 92.25 283 VAL A CA 1
ATOM 2376 C C . VAL A 1 283 ? 3.378 1.441 -20.453 1.00 92.25 283 VAL A C 1
ATOM 2378 O O . VAL A 1 283 ? 2.285 1.050 -20.853 1.00 92.25 283 VAL A O 1
ATOM 2381 N N . LYS A 1 284 ? 3.873 2.625 -20.828 1.00 92.12 284 LYS A N 1
ATOM 2382 C CA . LYS A 1 284 ? 3.129 3.547 -21.700 1.00 92.12 284 LYS A CA 1
ATOM 2383 C C . LYS A 1 284 ? 2.919 2.988 -23.102 1.00 92.12 284 LYS A C 1
ATOM 2385 O O . LYS A 1 284 ? 1.828 3.122 -23.645 1.00 92.12 284 LYS A O 1
ATOM 2390 N N . GLU A 1 285 ? 3.925 2.313 -23.655 1.00 91.75 285 GLU A N 1
ATOM 2391 C CA . GLU A 1 285 ? 3.803 1.613 -24.934 1.00 91.75 285 GLU A CA 1
ATOM 2392 C C . GLU A 1 285 ? 2.701 0.545 -24.883 1.00 91.75 285 GLU A C 1
ATOM 2394 O O . GLU A 1 285 ? 1.866 0.491 -25.782 1.00 91.75 285 GLU A O 1
ATOM 2399 N N . GLN A 1 286 ? 2.642 -0.258 -23.813 1.00 89.38 286 GLN A N 1
ATOM 2400 C CA . GLN A 1 286 ? 1.612 -1.290 -23.629 1.00 89.38 286 GLN A CA 1
ATOM 2401 C C . GLN A 1 286 ? 0.192 -0.717 -23.540 1.00 89.38 286 GLN A C 1
ATOM 2403 O O . GLN A 1 286 ? -0.757 -1.354 -23.989 1.00 89.38 286 GLN A O 1
ATOM 2408 N N . VAL A 1 287 ? 0.044 0.488 -22.986 1.00 89.12 287 VAL A N 1
ATOM 2409 C CA . VAL A 1 287 ? -1.238 1.209 -22.907 1.00 89.12 287 VAL A CA 1
ATOM 2410 C C . VAL A 1 287 ? -1.583 1.920 -24.232 1.00 89.12 287 VAL A C 1
ATOM 2412 O O . VAL A 1 287 ? -2.700 2.405 -24.400 1.00 89.12 287 VAL A O 1
ATOM 2415 N N . GLY A 1 288 ? -0.659 1.955 -25.198 1.00 88.56 288 GLY A N 1
ATOM 2416 C CA . GLY A 1 288 ? -0.822 2.632 -26.489 1.00 88.56 288 GLY A CA 1
ATOM 2417 C C . GLY A 1 288 ? -0.410 4.110 -26.491 1.00 88.56 288 GLY A C 1
ATOM 2418 O O . GLY A 1 288 ? -0.553 4.785 -27.509 1.00 88.56 288 GLY A O 1
ATOM 2419 N N . ASP A 1 289 ? 0.144 4.627 -25.390 1.00 91.62 289 ASP A N 1
ATOM 2420 C CA . ASP A 1 289 ? 0.693 5.986 -25.306 1.00 91.62 289 ASP A CA 1
ATOM 2421 C C . ASP A 1 289 ? 2.119 6.039 -25.878 1.00 91.62 289 ASP A C 1
ATOM 2423 O O . ASP A 1 289 ? 3.127 6.102 -25.166 1.00 91.62 289 ASP A O 1
ATOM 2427 N N . VAL A 1 290 ? 2.205 6.023 -27.208 1.00 91.50 290 VAL A N 1
ATOM 2428 C CA . VAL A 1 290 ? 3.476 6.078 -27.948 1.00 91.50 290 VAL A CA 1
ATOM 2429 C C . VAL A 1 290 ? 4.245 7.374 -27.669 1.00 91.50 290 VAL A C 1
ATOM 2431 O O . VAL A 1 290 ? 5.472 7.368 -27.538 1.00 91.50 290 VAL A O 1
ATOM 2434 N N . HIS A 1 291 ? 3.541 8.503 -27.565 1.00 90.38 291 HIS A N 1
ATOM 2435 C CA . HIS A 1 291 ? 4.168 9.802 -27.321 1.00 90.38 291 HIS A CA 1
ATOM 2436 C C . HIS A 1 291 ? 4.806 9.857 -25.934 1.00 90.38 291 HIS A C 1
ATOM 2438 O O . HIS A 1 291 ? 5.967 10.253 -25.799 1.00 90.38 291 HIS A O 1
ATOM 2444 N N . GLY A 1 292 ? 4.083 9.410 -24.909 1.00 89.12 292 GLY A N 1
ATOM 2445 C CA . GLY A 1 292 ? 4.606 9.333 -23.558 1.00 89.12 292 GLY A CA 1
ATOM 2446 C C . GLY A 1 292 ? 5.719 8.297 -23.409 1.00 89.12 292 GLY A C 1
ATOM 2447 O O . GLY A 1 292 ? 6.636 8.531 -22.617 1.00 89.12 292 GLY A O 1
ATOM 2448 N N . ALA A 1 293 ? 5.675 7.190 -24.161 1.00 89.88 293 ALA A N 1
ATOM 2449 C CA . ALA A 1 293 ? 6.731 6.180 -24.172 1.00 89.88 293 ALA A CA 1
ATOM 2450 C C . ALA A 1 293 ? 8.056 6.739 -24.711 1.00 89.88 293 ALA A C 1
ATOM 2452 O O . ALA A 1 293 ? 9.102 6.551 -24.084 1.00 89.88 293 ALA A O 1
ATOM 2453 N N . ARG A 1 294 ? 8.007 7.493 -25.820 1.00 88.81 294 ARG A N 1
ATOM 2454 C CA . ARG A 1 294 ? 9.165 8.211 -26.382 1.00 88.81 294 ARG A CA 1
ATOM 2455 C C . ARG A 1 294 ? 9.690 9.281 -25.429 1.00 88.81 294 ARG A C 1
ATOM 2457 O O . ARG A 1 294 ? 10.894 9.353 -25.208 1.00 88.81 294 ARG A O 1
ATOM 2464 N N . ALA A 1 295 ? 8.801 10.075 -24.829 1.00 87.75 295 ALA A N 1
ATOM 2465 C CA . ALA A 1 295 ? 9.193 11.113 -23.876 1.00 87.75 295 ALA A CA 1
ATOM 2466 C C . ALA A 1 295 ? 9.947 10.534 -22.667 1.00 87.75 295 ALA A C 1
ATOM 2468 O O . ALA A 1 295 ? 10.978 11.070 -22.278 1.00 87.75 295 ALA A O 1
ATOM 2469 N N . SER A 1 296 ? 9.494 9.398 -22.124 1.00 85.12 296 SER A N 1
ATOM 2470 C CA . SER A 1 296 ? 10.186 8.726 -21.016 1.00 85.12 296 SER A CA 1
ATOM 2471 C C . SER A 1 296 ? 11.586 8.228 -21.383 1.00 85.12 296 SER A C 1
ATOM 2473 O O . SER A 1 296 ? 12.462 8.233 -20.529 1.00 85.12 296 SER A O 1
ATOM 2475 N N . LEU A 1 297 ? 11.835 7.847 -22.640 1.00 82.69 297 LEU A N 1
ATOM 2476 C CA . LEU A 1 297 ? 13.182 7.478 -23.090 1.00 82.69 297 LEU A CA 1
ATOM 2477 C C . LEU A 1 297 ? 14.115 8.692 -23.186 1.00 82.69 297 LEU A C 1
ATOM 2479 O O . LEU A 1 297 ? 15.314 8.545 -22.976 1.00 82.69 297 LEU A O 1
ATOM 2483 N N . LEU A 1 298 ? 13.590 9.883 -23.479 1.00 79.06 298 LEU A N 1
ATOM 2484 C CA . LEU A 1 298 ? 14.387 11.114 -23.538 1.00 79.06 298 LEU A CA 1
ATOM 2485 C C . LEU A 1 298 ? 14.796 11.627 -22.149 1.00 79.06 298 LEU A C 1
ATOM 2487 O O . LEU A 1 298 ? 15.786 12.340 -22.038 1.00 79.06 298 LEU A O 1
ATOM 2491 N N . GLU A 1 299 ? 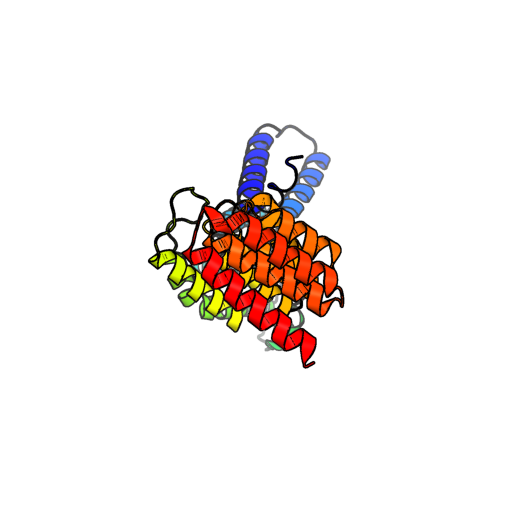14.060 11.261 -21.095 1.00 71.19 299 GLU A N 1
ATOM 2492 C CA . GLU A 1 299 ? 14.373 11.627 -19.704 1.00 71.19 299 GLU A CA 1
ATOM 2493 C C . GLU A 1 299 ? 15.532 10.800 -19.098 1.00 71.19 299 GLU A C 1
ATOM 2495 O O . GLU A 1 299 ? 15.989 11.095 -17.993 1.00 71.19 299 GLU A O 1
ATOM 2500 N N . CYS A 1 300 ? 16.035 9.779 -19.803 1.00 66.06 300 CYS A N 1
ATOM 2501 C CA . CYS A 1 300 ? 17.210 9.013 -19.389 1.00 66.06 300 CYS A CA 1
ATOM 2502 C C . CYS A 1 300 ? 18.511 9.779 -19.675 1.00 66.06 300 CYS A C 1
ATOM 2504 O O . CYS A 1 300 ? 18.880 9.957 -20.833 1.00 66.06 300 CYS A O 1
ATOM 2506 N N . ASP A 1 301 ? 19.273 10.127 -18.634 1.00 60.38 301 ASP A N 1
ATOM 2507 C CA . ASP A 1 301 ? 20.660 10.580 -18.797 1.00 60.38 301 ASP A CA 1
ATOM 2508 C C . ASP A 1 301 ? 21.533 9.435 -19.348 1.00 60.38 301 ASP A C 1
ATOM 2510 O O . ASP A 1 301 ? 21.753 8.412 -18.693 1.00 60.38 301 ASP A O 1
ATOM 2514 N N . ILE A 1 302 ? 22.054 9.620 -20.564 1.00 60.09 302 ILE A N 1
ATOM 2515 C CA . ILE A 1 302 ? 22.806 8.623 -21.355 1.00 60.09 302 ILE A CA 1
ATOM 2516 C C . ILE A 1 302 ? 24.250 8.406 -20.835 1.00 60.09 302 ILE A C 1
ATOM 2518 O O . ILE A 1 302 ? 25.004 7.590 -21.355 1.00 60.09 302 ILE A O 1
ATOM 2522 N N . HIS A 1 303 ? 24.659 9.087 -19.764 1.00 55.94 303 HIS A N 1
ATOM 2523 C CA . HIS A 1 303 ? 26.063 9.192 -19.343 1.00 55.94 303 HIS A CA 1
ATOM 2524 C C . HIS A 1 303 ? 26.726 7.899 -18.807 1.00 55.94 303 HIS A C 1
ATOM 2526 O O . HIS A 1 303 ? 27.912 7.924 -18.489 1.00 55.94 303 HIS A O 1
ATOM 2532 N N . LEU A 1 304 ? 26.012 6.768 -18.724 1.00 59.75 304 LEU A N 1
ATOM 2533 C CA . LEU A 1 304 ? 26.553 5.457 -18.326 1.00 59.75 304 LEU A CA 1
ATOM 2534 C C . LEU A 1 304 ? 26.396 4.441 -19.470 1.00 59.75 304 LEU A C 1
ATOM 2536 O O . LEU A 1 304 ? 25.277 4.193 -19.926 1.00 59.75 304 LEU A O 1
ATOM 2540 N N . SER A 1 305 ? 27.496 3.804 -19.894 1.00 57.94 305 SER A N 1
ATOM 2541 C CA . SER A 1 305 ? 27.526 2.926 -21.079 1.00 57.94 305 SER A CA 1
ATOM 2542 C C . SER A 1 305 ? 26.606 1.700 -20.981 1.00 57.94 305 SER A C 1
ATOM 2544 O O . SER A 1 305 ? 26.014 1.293 -21.980 1.00 57.94 305 SER A O 1
ATOM 2546 N N . SER A 1 306 ? 26.380 1.155 -19.780 1.00 66.62 306 SER A N 1
ATOM 2547 C CA . SER A 1 306 ? 25.426 0.054 -19.560 1.00 66.62 306 SER A CA 1
ATOM 2548 C C . SER A 1 306 ? 23.961 0.474 -19.741 1.00 66.62 306 SER A C 1
ATOM 2550 O O . SER A 1 306 ? 23.152 -0.291 -20.271 1.00 66.62 306 SER A O 1
ATOM 2552 N N . ASN A 1 307 ? 23.614 1.702 -19.351 1.00 73.38 307 ASN A N 1
ATOM 2553 C CA . ASN A 1 307 ? 22.266 2.245 -19.526 1.00 73.38 307 ASN A CA 1
ATOM 2554 C C . ASN A 1 307 ? 21.999 2.604 -20.989 1.00 73.38 307 ASN A C 1
ATOM 2556 O O . ASN A 1 307 ? 20.884 2.395 -21.466 1.00 73.38 307 ASN A O 1
ATOM 2560 N N . LEU A 1 308 ? 23.025 3.071 -21.708 1.00 79.56 308 LEU A N 1
ATOM 2561 C CA . LEU A 1 308 ? 22.946 3.375 -23.135 1.00 79.56 308 LEU A CA 1
ATOM 2562 C C . LEU A 1 308 ? 22.543 2.143 -23.960 1.00 79.56 308 LEU A C 1
ATOM 2564 O O . LEU A 1 308 ? 21.643 2.241 -24.786 1.00 79.56 308 LEU A O 1
ATOM 2568 N N . ILE A 1 309 ? 23.150 0.975 -23.717 1.00 82.75 309 ILE A N 1
ATOM 2569 C CA . ILE A 1 309 ? 22.830 -0.252 -24.471 1.00 82.75 309 ILE A CA 1
ATOM 2570 C C . ILE A 1 309 ? 21.356 -0.635 -24.301 1.00 82.75 309 ILE A C 1
ATOM 2572 O O . ILE A 1 309 ? 20.657 -0.898 -25.282 1.00 82.75 309 ILE A O 1
ATOM 2576 N N . ASN A 1 310 ? 20.874 -0.657 -23.056 1.00 82.94 310 ASN A N 1
ATOM 2577 C CA . ASN A 1 310 ? 19.488 -1.011 -22.753 1.00 82.94 310 ASN A CA 1
ATOM 2578 C C . ASN A 1 310 ? 18.505 0.000 -23.350 1.00 82.94 310 ASN A C 1
ATOM 2580 O O . ASN A 1 310 ? 17.483 -0.393 -23.911 1.00 82.94 310 ASN A O 1
ATOM 2584 N N . HIS A 1 311 ? 18.844 1.287 -23.279 1.00 84.81 311 HIS A N 1
ATOM 2585 C CA . HIS A 1 311 ? 18.062 2.371 -23.861 1.00 84.81 311 HIS A CA 1
ATOM 2586 C C . HIS A 1 311 ? 17.938 2.247 -25.379 1.00 84.81 311 HIS A C 1
ATOM 2588 O O . HIS A 1 311 ? 16.821 2.171 -25.890 1.00 84.81 311 HIS A O 1
ATOM 2594 N N . VAL A 1 312 ? 19.064 2.118 -26.080 1.00 87.88 312 VAL A N 1
ATOM 2595 C CA . VAL A 1 312 ? 19.126 1.976 -27.542 1.00 87.88 312 VAL A CA 1
ATOM 2596 C C . VAL A 1 312 ? 18.330 0.762 -28.002 1.00 87.88 312 VAL A C 1
ATOM 2598 O O . VAL A 1 312 ? 17.485 0.868 -28.890 1.00 87.88 312 VAL A O 1
ATOM 2601 N N . ASN A 1 313 ? 18.535 -0.384 -27.348 1.00 88.19 313 ASN A N 1
ATOM 2602 C CA . ASN A 1 313 ? 17.803 -1.606 -27.659 1.00 88.19 313 ASN A CA 1
ATOM 2603 C C . ASN A 1 313 ? 16.298 -1.445 -27.453 1.00 88.19 313 ASN A C 1
ATOM 2605 O O . ASN A 1 313 ? 15.509 -1.906 -28.278 1.00 88.19 313 ASN A O 1
ATOM 2609 N N . GLN A 1 314 ? 15.875 -0.827 -26.353 1.00 87.19 314 GLN A N 1
ATOM 2610 C CA . GLN A 1 314 ? 14.456 -0.645 -26.086 1.00 87.19 314 GLN A CA 1
ATOM 2611 C C . GLN A 1 314 ? 13.819 0.329 -27.079 1.00 87.19 314 GLN A C 1
ATOM 2613 O O . GLN A 1 314 ? 12.756 0.023 -27.619 1.00 87.19 314 GLN A O 1
ATOM 2618 N N . GLN A 1 315 ? 14.481 1.452 -27.361 1.00 88.69 315 GLN A N 1
ATOM 2619 C CA . GLN A 1 315 ? 13.991 2.458 -28.297 1.00 88.69 315 GLN A CA 1
ATOM 2620 C C . GLN A 1 315 ? 13.872 1.889 -29.716 1.00 88.69 315 GLN A C 1
ATOM 2622 O O . GLN A 1 315 ? 12.820 2.019 -30.339 1.00 88.69 315 GLN A O 1
ATOM 2627 N N . ALA A 1 316 ? 14.904 1.199 -30.209 1.00 89.94 316 ALA A N 1
ATOM 2628 C CA . ALA A 1 316 ? 14.886 0.606 -31.543 1.00 89.94 316 ALA A CA 1
ATOM 2629 C C . ALA A 1 316 ? 13.829 -0.504 -31.668 1.00 89.94 316 ALA A C 1
ATOM 2631 O O . ALA A 1 316 ? 13.087 -0.550 -32.648 1.00 89.94 316 ALA A O 1
ATOM 2632 N N . ASN A 1 317 ? 13.691 -1.369 -30.655 1.00 90.06 317 ASN A N 1
ATOM 2633 C CA . ASN A 1 317 ? 12.669 -2.419 -30.668 1.00 90.06 317 ASN A CA 1
ATOM 2634 C C . ASN A 1 317 ? 11.240 -1.863 -30.570 1.00 90.06 317 ASN A C 1
ATOM 2636 O O . ASN A 1 317 ? 10.327 -2.458 -31.141 1.00 90.06 317 ASN A O 1
ATOM 2640 N N . MET A 1 318 ? 11.036 -0.748 -29.865 1.00 89.81 318 MET A N 1
ATOM 2641 C CA . MET A 1 318 ? 9.754 -0.039 -29.849 1.00 89.81 318 MET A CA 1
ATOM 2642 C C . MET A 1 318 ? 9.428 0.513 -31.240 1.00 89.81 318 MET A C 1
ATOM 2644 O O . MET A 1 318 ? 8.366 0.213 -31.778 1.00 89.81 318 MET A O 1
ATOM 2648 N N . GLU A 1 319 ? 10.350 1.248 -31.873 1.00 90.12 319 GLU A N 1
ATOM 2649 C CA . GLU A 1 319 ? 10.130 1.780 -33.227 1.00 90.12 319 GLU A CA 1
ATOM 2650 C C . GLU A 1 319 ? 9.876 0.668 -34.250 1.00 90.12 319 GLU A C 1
ATOM 2652 O O . GLU A 1 319 ? 8.999 0.801 -35.103 1.00 90.12 319 GLU A O 1
ATOM 2657 N N . LYS A 1 320 ? 10.557 -0.474 -34.104 1.00 90.56 320 LYS A N 1
ATOM 2658 C CA . LYS A 1 320 ? 10.282 -1.680 -34.888 1.00 90.56 320 LYS A CA 1
ATOM 2659 C C . LYS A 1 320 ? 8.840 -2.166 -34.722 1.00 90.56 320 LYS A C 1
ATOM 2661 O O . LYS A 1 320 ? 8.175 -2.409 -35.723 1.00 90.56 320 LYS A O 1
ATOM 2666 N N . ARG A 1 321 ? 8.349 -2.312 -33.483 1.00 89.44 321 ARG A N 1
ATOM 2667 C CA . ARG A 1 321 ? 6.964 -2.752 -33.206 1.00 89.44 321 ARG A CA 1
ATOM 2668 C C . ARG A 1 321 ? 5.919 -1.776 -33.745 1.00 89.44 321 ARG A C 1
ATOM 2670 O O . ARG A 1 321 ? 4.824 -2.199 -34.091 1.00 89.44 321 ARG A O 1
ATOM 2677 N N . LEU A 1 322 ? 6.276 -0.499 -33.853 1.00 87.50 322 LEU A N 1
ATOM 2678 C CA . LEU A 1 322 ? 5.444 0.550 -34.444 1.00 87.50 322 LEU A CA 1
ATOM 2679 C C . LEU A 1 322 ? 5.541 0.622 -35.981 1.00 87.50 322 LEU A C 1
ATOM 2681 O O . LEU A 1 322 ? 4.891 1.472 -36.580 1.00 87.50 322 LEU A O 1
ATOM 2685 N N . GLY A 1 323 ? 6.348 -0.232 -36.623 1.00 88.00 323 GLY A N 1
ATOM 2686 C CA . GLY A 1 323 ? 6.554 -0.249 -38.077 1.00 88.00 323 GLY A CA 1
ATOM 2687 C C . GLY A 1 323 ? 7.561 0.785 -38.600 1.00 88.00 323 GLY A C 1
ATOM 2688 O O . GLY A 1 323 ? 7.822 0.842 -39.800 1.00 88.00 323 GLY A O 1
ATOM 2689 N N . ASN A 1 324 ? 8.191 1.572 -37.724 1.00 90.31 324 ASN A N 1
ATOM 2690 C CA . ASN A 1 324 ? 9.162 2.608 -38.089 1.00 90.31 324 ASN A CA 1
ATOM 2691 C C . ASN A 1 324 ? 10.576 2.023 -38.214 1.00 90.31 324 ASN A C 1
ATOM 2693 O O . ASN A 1 324 ? 11.501 2.415 -37.499 1.00 90.31 324 ASN A O 1
ATOM 2697 N N . ILE A 1 325 ? 10.756 1.077 -39.136 1.00 90.69 325 ILE A N 1
ATOM 2698 C CA . ILE A 1 325 ? 12.016 0.340 -39.314 1.00 90.69 325 ILE A CA 1
ATOM 2699 C C . ILE A 1 325 ? 13.193 1.298 -39.554 1.00 90.69 325 ILE A C 1
ATOM 2701 O O . ILE A 1 325 ? 14.220 1.185 -38.889 1.00 90.69 325 ILE A O 1
ATOM 2705 N N . GLY A 1 326 ? 13.030 2.295 -40.430 1.00 91.25 326 GLY A N 1
ATOM 2706 C CA . GLY A 1 326 ? 14.082 3.282 -40.704 1.00 91.25 326 GLY A CA 1
ATOM 2707 C C . GLY A 1 326 ? 14.512 4.076 -39.464 1.00 91.25 326 GLY A C 1
ATOM 2708 O O . GLY A 1 326 ? 15.698 4.330 -39.276 1.00 91.25 326 GLY A O 1
ATOM 2709 N N . ALA A 1 327 ? 13.576 4.403 -38.566 1.00 89.94 327 ALA A N 1
ATOM 2710 C CA . ALA A 1 327 ? 13.909 5.071 -37.309 1.00 89.94 327 ALA A CA 1
ATOM 2711 C C . ALA A 1 327 ? 14.724 4.156 -36.380 1.00 89.94 327 ALA A C 1
ATOM 2713 O O . ALA A 1 327 ? 15.672 4.619 -35.751 1.00 89.94 327 ALA A O 1
ATOM 2714 N N . ALA A 1 328 ? 14.400 2.860 -36.333 1.00 91.00 328 ALA A N 1
ATOM 2715 C CA . ALA A 1 328 ? 15.152 1.873 -35.561 1.00 91.00 328 ALA A CA 1
ATOM 2716 C C . ALA A 1 328 ? 16.600 1.699 -36.066 1.00 91.00 328 ALA A C 1
ATOM 2718 O O . ALA A 1 328 ? 17.514 1.647 -35.242 1.00 91.00 328 ALA A O 1
ATOM 2719 N N . TYR A 1 329 ? 16.827 1.692 -37.388 1.00 91.12 329 TYR A N 1
ATOM 2720 C CA . TYR A 1 329 ? 18.181 1.708 -37.972 1.00 91.12 329 TYR A CA 1
ATOM 2721 C C . TYR A 1 329 ? 18.972 2.943 -37.528 1.00 91.12 329 TYR A C 1
ATOM 2723 O O . TYR A 1 329 ? 20.057 2.808 -36.965 1.00 91.12 329 TYR A O 1
ATOM 2731 N N . LEU A 1 330 ? 18.385 4.135 -37.685 1.00 91.00 330 LEU A N 1
ATOM 2732 C CA . LEU A 1 330 ? 19.029 5.400 -37.316 1.00 91.00 330 LEU A CA 1
ATOM 2733 C C . LEU A 1 330 ? 19.414 5.466 -35.831 1.00 91.00 330 LEU A C 1
ATOM 2735 O O . LEU A 1 330 ? 20.406 6.101 -35.479 1.00 91.00 330 LEU A O 1
ATOM 2739 N N . ILE A 1 331 ? 18.631 4.843 -34.945 1.00 90.12 331 ILE A N 1
ATOM 2740 C CA . ILE A 1 331 ? 18.943 4.774 -33.510 1.00 90.12 331 ILE A CA 1
ATOM 2741 C C . ILE A 1 331 ? 20.218 3.953 -33.275 1.00 90.12 331 ILE A C 1
ATOM 2743 O O . ILE A 1 331 ? 21.101 4.403 -32.542 1.00 90.12 331 ILE A O 1
ATOM 2747 N N . TYR A 1 332 ? 20.338 2.778 -33.904 1.00 90.38 332 TYR A N 1
ATOM 2748 C CA . TYR A 1 332 ? 21.537 1.948 -33.789 1.00 90.38 332 TYR A CA 1
ATOM 2749 C C . TYR A 1 332 ? 22.763 2.613 -34.418 1.00 90.38 332 TYR A C 1
ATOM 2751 O O . TYR A 1 332 ? 23.812 2.640 -33.778 1.00 90.38 332 TYR A O 1
ATOM 2759 N N . GLU A 1 333 ? 22.635 3.195 -35.613 1.00 89.50 333 GLU A N 1
ATOM 2760 C CA . GLU A 1 333 ? 23.735 3.891 -36.295 1.00 89.50 333 GLU A CA 1
ATOM 2761 C C . GLU A 1 333 ? 24.309 5.007 -35.416 1.00 89.50 333 GLU A C 1
ATOM 2763 O O . GLU A 1 333 ? 25.488 4.962 -35.057 1.00 89.50 333 GLU A O 1
ATOM 2768 N N . LYS A 1 334 ? 23.454 5.925 -34.943 1.00 88.06 334 LYS A N 1
ATOM 2769 C CA . LYS A 1 334 ? 23.866 7.020 -34.049 1.00 88.06 334 LYS A CA 1
ATOM 2770 C C . LYS A 1 334 ? 24.542 6.508 -32.780 1.00 88.06 334 LYS A C 1
ATOM 2772 O O . LYS A 1 334 ? 25.575 7.034 -32.375 1.00 88.06 334 LYS A O 1
ATOM 2777 N N . ALA A 1 335 ? 23.982 5.475 -32.150 1.00 86.81 335 ALA A N 1
ATOM 2778 C CA . ALA A 1 335 ? 24.557 4.903 -30.937 1.00 86.81 335 ALA A CA 1
ATOM 2779 C C . ALA A 1 335 ? 25.933 4.270 -31.190 1.00 86.81 335 ALA A C 1
ATOM 2781 O O . ALA A 1 335 ? 26.847 4.432 -30.383 1.00 86.81 335 ALA A O 1
ATOM 2782 N N . THR A 1 336 ? 26.104 3.566 -32.312 1.00 86.19 336 THR A N 1
ATOM 2783 C CA . THR A 1 336 ? 27.395 2.970 -32.670 1.00 86.19 336 THR A CA 1
ATOM 2784 C C . THR A 1 336 ? 28.449 4.027 -32.980 1.00 86.19 336 THR A C 1
ATOM 2786 O O . THR A 1 336 ? 29.581 3.872 -32.530 1.00 86.19 336 THR A O 1
ATOM 2789 N N . GLU A 1 337 ? 28.088 5.117 -33.663 1.00 85.75 337 GLU A N 1
ATOM 2790 C CA . GLU A 1 337 ? 28.988 6.244 -33.932 1.00 85.75 337 GLU A CA 1
ATOM 2791 C C . GLU A 1 337 ? 29.454 6.926 -32.644 1.00 85.75 337 GLU A C 1
ATOM 2793 O O . GLU A 1 337 ? 30.649 7.163 -32.479 1.00 85.75 337 GLU A O 1
ATOM 2798 N N . MET A 1 338 ? 28.540 7.167 -31.698 1.00 82.69 338 MET A N 1
ATOM 2799 C CA . MET A 1 338 ? 28.865 7.800 -30.414 1.00 82.69 338 MET A CA 1
ATOM 2800 C C . MET A 1 338 ? 29.878 7.002 -29.583 1.00 82.69 338 MET A C 1
ATOM 2802 O O . MET A 1 338 ? 30.699 7.584 -28.879 1.00 82.69 338 MET A O 1
ATOM 2806 N N . VAL A 1 339 ? 29.813 5.669 -29.637 1.00 83.50 339 VAL A N 1
ATOM 2807 C CA . VAL A 1 339 ? 30.567 4.782 -28.735 1.00 83.50 339 VAL A CA 1
ATOM 2808 C C . VAL A 1 339 ? 31.856 4.247 -29.371 1.00 83.50 339 VAL A C 1
ATOM 2810 O O . VAL A 1 339 ? 32.760 3.822 -28.650 1.00 83.50 339 VAL A O 1
ATOM 2813 N N . LYS A 1 340 ? 31.971 4.310 -30.707 1.00 77.06 340 LYS A N 1
ATOM 2814 C CA . LYS A 1 340 ? 33.061 3.729 -31.513 1.00 77.06 340 LYS A CA 1
ATOM 2815 C C . LYS A 1 340 ? 34.469 4.044 -30.999 1.00 77.06 340 LYS A C 1
ATOM 2817 O O . LYS A 1 340 ? 35.351 3.198 -31.103 1.00 77.06 340 LYS A O 1
ATOM 2822 N N . GLU A 1 341 ? 34.670 5.237 -30.446 1.00 71.88 341 GLU A N 1
ATOM 2823 C CA . GLU A 1 341 ? 35.981 5.725 -29.995 1.00 71.88 341 GLU A CA 1
ATOM 2824 C C . GLU A 1 341 ? 36.136 5.759 -28.465 1.00 71.88 341 GLU A C 1
ATOM 2826 O O . GLU A 1 341 ? 37.252 5.877 -27.966 1.00 71.88 341 GLU A O 1
ATOM 2831 N N . GLN A 1 342 ? 35.038 5.639 -27.711 1.00 74.69 342 GLN A N 1
ATOM 2832 C CA . GLN A 1 342 ? 35.020 5.862 -26.259 1.00 74.69 342 GLN A CA 1
ATOM 2833 C C . GLN A 1 342 ? 34.964 4.563 -25.445 1.00 74.69 342 GLN A C 1
ATOM 2835 O O . GLN A 1 342 ? 35.587 4.480 -24.389 1.00 74.69 342 GLN A O 1
ATOM 2840 N N . ASP A 1 343 ? 34.233 3.546 -25.917 1.00 80.50 343 ASP A N 1
ATOM 2841 C CA . ASP A 1 343 ? 34.037 2.287 -25.187 1.00 80.50 343 ASP A CA 1
ATOM 2842 C C . ASP A 1 343 ? 33.911 1.104 -26.163 1.00 80.50 343 ASP A C 1
ATOM 2844 O O . ASP A 1 343 ? 32.842 0.778 -26.682 1.00 80.50 343 ASP A O 1
ATOM 2848 N N . ILE A 1 344 ? 35.036 0.422 -26.398 1.00 81.94 344 ILE A N 1
ATOM 2849 C CA . ILE A 1 344 ? 35.127 -0.724 -27.319 1.00 81.94 344 ILE A CA 1
ATOM 2850 C C . ILE A 1 344 ? 34.188 -1.865 -26.889 1.00 81.94 344 ILE A C 1
ATOM 2852 O O . ILE A 1 344 ? 33.616 -2.559 -27.737 1.00 81.94 344 ILE A O 1
ATOM 2856 N N . GLN A 1 345 ? 34.001 -2.066 -25.579 1.00 83.00 345 GLN A N 1
ATOM 2857 C CA . GLN A 1 345 ? 33.144 -3.135 -25.067 1.00 83.00 345 GLN A CA 1
ATOM 2858 C C . GLN A 1 345 ? 31.679 -2.826 -25.364 1.00 83.00 345 GLN A C 1
ATOM 2860 O O . GLN A 1 345 ? 30.991 -3.664 -25.956 1.00 83.00 345 GLN A O 1
ATOM 2865 N N . ALA A 1 346 ? 31.219 -1.613 -25.053 1.00 81.38 346 ALA A N 1
ATOM 2866 C CA . ALA A 1 346 ? 29.858 -1.189 -25.364 1.00 81.38 346 ALA A CA 1
ATOM 2867 C C . ALA A 1 346 ? 29.586 -1.164 -26.877 1.00 81.38 346 ALA A C 1
ATOM 2869 O O . ALA A 1 346 ? 28.530 -1.632 -27.309 1.00 81.38 346 ALA A O 1
ATOM 2870 N N . PHE A 1 347 ? 30.555 -0.731 -27.693 1.00 85.31 347 PHE A N 1
ATOM 2871 C CA . PHE A 1 347 ? 30.462 -0.798 -29.154 1.00 85.31 347 PHE A CA 1
ATOM 2872 C C . PHE A 1 347 ? 30.249 -2.236 -29.640 1.00 85.31 347 PHE A C 1
ATOM 2874 O O . PHE A 1 347 ? 29.339 -2.500 -30.426 1.00 85.31 347 PHE A O 1
ATOM 2881 N N . SER A 1 348 ? 31.035 -3.192 -29.131 1.00 86.06 348 SER A N 1
ATOM 2882 C CA . SER A 1 348 ? 30.916 -4.600 -29.528 1.00 86.06 348 SER A CA 1
ATOM 2883 C C . SER A 1 348 ? 29.539 -5.194 -29.199 1.00 86.06 348 SER A C 1
ATOM 2885 O O . SER A 1 348 ? 28.994 -5.980 -29.979 1.00 86.06 348 SER A O 1
ATOM 2887 N N . VAL A 1 349 ? 28.953 -4.807 -28.062 1.00 87.81 349 VAL A N 1
ATOM 2888 C CA . VAL A 1 349 ? 27.628 -5.268 -27.631 1.00 87.81 349 VAL A CA 1
ATOM 2889 C C . VAL A 1 349 ? 26.537 -4.627 -28.486 1.00 87.81 349 VAL A C 1
ATOM 2891 O O . VAL A 1 349 ? 25.686 -5.346 -29.012 1.00 87.81 349 VAL A O 1
ATOM 2894 N N . LEU A 1 350 ? 26.587 -3.308 -28.698 1.00 87.69 350 LEU A N 1
ATOM 2895 C CA . LEU A 1 350 ? 25.656 -2.594 -29.578 1.00 87.69 350 LEU A CA 1
ATOM 2896 C C . LEU A 1 350 ? 25.680 -3.152 -30.999 1.00 87.69 350 LEU A C 1
ATOM 2898 O O . LEU A 1 350 ? 24.622 -3.397 -31.572 1.00 87.69 350 LEU A O 1
ATOM 2902 N N . TYR A 1 351 ? 26.865 -3.434 -31.538 1.00 89.06 351 TYR A N 1
ATOM 2903 C CA . TYR A 1 351 ? 27.010 -3.994 -32.877 1.00 89.06 351 TYR A CA 1
ATOM 2904 C C . TYR A 1 351 ? 26.380 -5.389 -32.992 1.00 89.06 351 TYR A C 1
ATOM 2906 O O . TYR A 1 351 ? 25.666 -5.671 -33.952 1.00 89.06 351 TYR A O 1
ATOM 2914 N N . LYS A 1 352 ? 26.554 -6.252 -31.978 1.00 89.81 352 LYS A N 1
ATOM 2915 C CA . LYS A 1 352 ? 25.865 -7.557 -31.917 1.00 89.81 352 LYS A CA 1
ATOM 2916 C C . LYS A 1 352 ? 24.346 -7.399 -31.889 1.00 89.81 352 LYS A C 1
ATOM 2918 O O . LYS A 1 352 ? 23.645 -8.174 -32.537 1.00 89.81 352 LYS A O 1
ATOM 2923 N N . HIS A 1 353 ? 23.827 -6.432 -31.135 1.00 89.12 353 HIS A N 1
ATOM 2924 C CA . HIS A 1 353 ? 22.392 -6.156 -31.109 1.00 89.12 353 HIS A CA 1
ATOM 2925 C C . HIS A 1 353 ? 21.885 -5.616 -32.443 1.00 89.12 353 HIS A C 1
ATOM 2927 O O . HIS A 1 353 ? 20.848 -6.077 -32.914 1.00 89.12 353 HIS A O 1
ATOM 2933 N N . PHE A 1 354 ? 22.636 -4.715 -33.073 1.00 91.88 354 PHE A N 1
ATOM 2934 C CA . PHE A 1 354 ? 22.281 -4.155 -34.367 1.00 91.88 354 PHE A CA 1
ATOM 2935 C C . PHE A 1 354 ? 22.243 -5.237 -35.452 1.00 91.88 354 PHE A C 1
ATOM 2937 O O . PHE A 1 354 ? 21.231 -5.378 -36.127 1.00 91.88 354 PHE A O 1
ATOM 2944 N N . ALA A 1 355 ? 23.266 -6.094 -35.532 1.00 89.06 355 ALA A N 1
ATOM 2945 C CA . ALA A 1 355 ? 23.297 -7.218 -36.471 1.00 89.06 355 ALA A CA 1
ATOM 2946 C C . ALA A 1 355 ? 22.145 -8.218 -36.252 1.00 89.06 355 ALA A C 1
ATOM 2948 O O . ALA A 1 355 ? 21.587 -8.768 -37.199 1.00 89.06 355 ALA A O 1
ATOM 2949 N N . ARG A 1 356 ? 21.749 -8.459 -34.994 1.00 89.38 356 ARG A N 1
ATOM 2950 C CA . ARG A 1 356 ? 20.555 -9.268 -34.694 1.00 89.38 356 ARG A CA 1
ATOM 2951 C C . ARG A 1 356 ? 19.279 -8.578 -35.161 1.00 89.38 356 ARG A C 1
ATOM 2953 O O . ARG A 1 356 ? 18.393 -9.242 -35.684 1.00 89.38 356 ARG A O 1
ATOM 2960 N N . PHE A 1 357 ? 19.169 -7.268 -34.958 1.00 89.56 357 PHE A N 1
ATOM 2961 C CA . PHE A 1 357 ? 18.025 -6.488 -35.410 1.00 89.56 357 PHE A CA 1
ATOM 2962 C C . PHE A 1 357 ? 17.883 -6.538 -36.938 1.00 89.56 357 PHE A C 1
ATOM 2964 O O . PHE A 1 357 ? 16.792 -6.857 -37.411 1.00 89.56 357 PHE A O 1
ATOM 2971 N N . THR A 1 358 ? 18.969 -6.313 -37.689 1.00 88.00 358 THR A N 1
ATOM 2972 C CA . THR A 1 358 ? 18.954 -6.364 -39.161 1.00 88.00 358 THR A CA 1
ATOM 2973 C C . THR A 1 358 ? 18.556 -7.744 -39.668 1.00 88.00 358 THR A C 1
ATOM 2975 O O . THR A 1 358 ? 17.661 -7.848 -40.499 1.00 88.00 358 THR A O 1
ATOM 2978 N N . TYR A 1 359 ? 19.117 -8.808 -39.084 1.00 88.12 359 TYR A N 1
ATOM 2979 C CA . TYR A 1 359 ? 18.746 -10.178 -39.433 1.00 88.12 359 TYR A CA 1
ATOM 2980 C C . TYR A 1 359 ? 17.251 -10.451 -39.223 1.00 88.12 359 TYR A C 1
ATOM 2982 O O . TYR A 1 359 ? 16.613 -11.084 -40.051 1.00 88.12 359 TYR A O 1
ATOM 2990 N N . VAL A 1 360 ? 16.644 -9.973 -38.134 1.00 85.75 360 VAL A N 1
ATOM 2991 C CA . VAL A 1 360 ? 15.206 -10.217 -37.938 1.00 85.75 360 VAL A CA 1
ATOM 2992 C C . VAL A 1 360 ? 14.356 -9.403 -38.919 1.00 85.75 360 VAL A C 1
ATOM 2994 O O . VAL A 1 360 ? 13.311 -9.890 -39.314 1.00 85.75 360 VAL A O 1
ATOM 2997 N N . VAL A 1 361 ? 14.768 -8.192 -39.299 1.00 85.50 361 VAL A N 1
ATOM 2998 C CA . VAL A 1 361 ? 14.019 -7.336 -40.241 1.00 85.50 361 VAL A CA 1
ATOM 2999 C C . VAL A 1 361 ? 14.110 -7.826 -41.691 1.00 85.50 361 VAL A C 1
ATOM 3001 O O . VAL A 1 361 ? 13.184 -7.626 -42.465 1.00 85.50 361 VAL A O 1
ATOM 3004 N N . GLU A 1 362 ? 15.223 -8.446 -42.081 1.00 82.00 362 GLU A N 1
ATOM 3005 C CA . GLU A 1 362 ? 15.417 -8.947 -43.449 1.00 82.00 362 GLU A CA 1
ATOM 3006 C C . GLU A 1 362 ? 14.670 -10.262 -43.725 1.00 82.00 362 GLU A C 1
ATOM 3008 O O . GLU A 1 362 ? 14.366 -10.562 -44.878 1.00 82.00 362 GLU A O 1
ATOM 3013 N N . TYR A 1 363 ? 14.383 -11.049 -42.682 1.00 74.06 363 TYR A N 1
ATOM 3014 C CA . TYR A 1 363 ? 13.851 -12.412 -42.808 1.00 74.06 363 TYR A CA 1
ATOM 3015 C C . TYR A 1 363 ? 12.434 -12.601 -42.228 1.00 74.06 363 TYR A C 1
ATOM 3017 O O . TYR A 1 363 ? 11.889 -13.701 -42.340 1.00 74.06 363 TYR A O 1
ATOM 3025 N N . TYR A 1 364 ? 11.837 -11.562 -41.633 1.00 60.31 364 TYR A N 1
ATOM 3026 C CA . TYR A 1 364 ? 10.449 -11.506 -41.146 1.00 60.31 364 TYR A CA 1
ATOM 3027 C C . TYR A 1 364 ? 9.845 -10.141 -41.455 1.00 60.31 364 TYR A C 1
ATOM 3029 O O . TYR A 1 364 ? 8.652 -10.113 -41.829 1.00 60.31 364 TYR A O 1
#

Organism: Colocasia esculenta (NCBI:txid4460)

Secondary structure (DSSP, 8-state):
---SSTTTTHHHHHHHHHHHHHHHHTT-----HHHHHHHHHHHHHHHHHHHHHHTTSTTTHHHHHHHHHHHHHHT-HHHHHHHHHHHTTS--TTHHHHHHHHHHHHHHHHHHHHTT--PPPP------HHHHHHTTT-HHHHHHHHHHHHHHHHHH--HHHHHHHHHHHHHHHHHHHHHHHHHHHHHHH----S--SSPPPHHHHHHHHHHHHHHHHH--HHHHHHHHHHHTTTTTT-HHHHHHHHHHHHHTT-HHHHHHHHHHIIIIISTT-HHHHHHHHHHHHHHT-HHHHHHHHHTS---SHHHHHHHHHHHHHHHHHTT-HHHHHHHHHHHHHHHTTT-HHHHHHHHHHHHHHHHHHHH-

pLDDT: mean 80.79, std 17.87, range [25.58, 98.25]